Protein AF-A0A1F6BY95-F1 (afdb_monomer_lite)

Structure (mmCIF, N/CA/C/O backbone):
data_AF-A0A1F6BY95-F1
#
_entry.id   AF-A0A1F6BY95-F1
#
loop_
_atom_site.group_PDB
_atom_site.id
_atom_site.type_symbol
_atom_site.label_atom_id
_atom_site.label_alt_id
_atom_site.label_comp_id
_atom_site.label_asym_id
_atom_site.label_entity_id
_atom_site.label_seq_id
_atom_site.pdbx_PDB_ins_code
_atom_site.Cartn_x
_atom_site.Cartn_y
_atom_site.Cartn_z
_atom_site.occupancy
_atom_site.B_iso_or_equiv
_atom_site.auth_seq_id
_atom_site.auth_comp_id
_atom_site.auth_asym_id
_atom_site.auth_atom_id
_atom_site.pdbx_PDB_model_num
ATOM 1 N N . MET A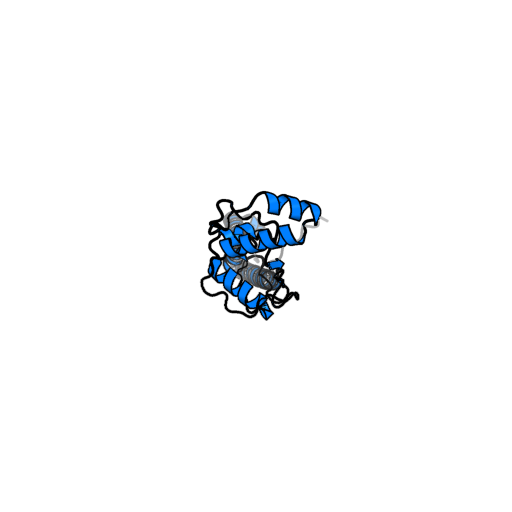 1 1 ? -36.489 -4.268 44.774 1.00 47.31 1 MET A N 1
ATOM 2 C CA . MET A 1 1 ? -36.266 -2.880 44.314 1.00 47.31 1 MET A CA 1
ATOM 3 C C . MET A 1 1 ? -35.332 -2.948 43.106 1.00 47.31 1 MET A C 1
ATOM 5 O O . MET A 1 1 ? -34.188 -3.352 43.275 1.00 47.31 1 MET A O 1
ATOM 9 N N . LYS A 1 2 ? -35.831 -2.740 41.876 1.00 54.91 2 LYS A N 1
ATOM 10 C CA . LYS A 1 2 ? -34.977 -2.764 40.672 1.00 54.91 2 LYS A CA 1
ATOM 11 C C . LYS A 1 2 ? -34.193 -1.454 40.646 1.00 54.91 2 LYS A C 1
ATOM 13 O O . LYS A 1 2 ? -34.820 -0.413 40.490 1.00 54.91 2 LYS A O 1
ATOM 18 N N . LYS A 1 3 ? -32.871 -1.517 40.828 1.00 61.50 3 LYS A N 1
ATOM 19 C CA . LYS A 1 3 ? -32.000 -0.342 40.696 1.00 61.50 3 LYS A CA 1
ATOM 20 C C . LYS A 1 3 ? -32.180 0.259 39.305 1.00 61.50 3 LYS A C 1
ATOM 22 O O . LYS A 1 3 ? -32.300 -0.481 38.325 1.00 61.50 3 LYS A O 1
ATOM 27 N N . THR A 1 4 ? -32.234 1.579 39.219 1.00 74.75 4 THR A N 1
ATOM 28 C CA . THR A 1 4 ? -32.361 2.295 37.943 1.00 74.75 4 THR A CA 1
ATOM 29 C C . THR A 1 4 ? -30.987 2.756 37.458 1.00 74.75 4 THR A C 1
ATOM 31 O O . THR A 1 4 ? -30.018 2.805 38.220 1.00 74.75 4 THR A O 1
ATOM 34 N N . LEU A 1 5 ? -30.871 3.069 36.162 1.00 72.75 5 LEU A N 1
ATOM 35 C CA . LEU A 1 5 ? -29.618 3.590 35.601 1.00 72.75 5 LEU A CA 1
ATOM 36 C C . LEU A 1 5 ? -29.228 4.936 36.248 1.00 72.75 5 LEU A C 1
ATOM 38 O O . LEU A 1 5 ? -28.041 5.240 36.379 1.00 72.75 5 LEU A O 1
ATOM 42 N N . ASP A 1 6 ? -30.232 5.707 36.665 1.00 74.75 6 ASP A N 1
ATOM 43 C CA . ASP A 1 6 ? -30.091 7.038 37.253 1.00 74.75 6 ASP A CA 1
ATOM 44 C C . ASP A 1 6 ? -29.497 6.954 38.669 1.00 74.75 6 ASP A C 1
ATOM 46 O O . ASP A 1 6 ? -28.482 7.594 38.943 1.00 74.75 6 ASP A O 1
ATOM 50 N N . GLU A 1 7 ? -29.993 6.032 39.506 1.00 76.88 7 GLU A N 1
ATOM 51 C CA . GLU A 1 7 ? -29.424 5.733 40.835 1.00 76.88 7 GLU A CA 1
ATOM 52 C C . GLU A 1 7 ? -27.957 5.279 40.771 1.00 76.88 7 GLU A C 1
ATOM 54 O O . GLU A 1 7 ? -27.163 5.517 41.685 1.00 76.88 7 GLU A O 1
ATOM 59 N N . MET A 1 8 ? -27.567 4.589 39.696 1.00 77.00 8 MET A N 1
ATOM 60 C CA . MET A 1 8 ? -26.167 4.219 39.498 1.00 77.00 8 MET A CA 1
ATOM 61 C C . MET A 1 8 ? -25.306 5.418 39.121 1.00 77.00 8 MET A C 1
ATOM 63 O O . MET A 1 8 ? -24.152 5.485 39.539 1.00 77.00 8 MET A O 1
ATOM 67 N N . ASN A 1 9 ? -25.841 6.351 38.332 1.00 81.62 9 ASN A N 1
ATOM 68 C CA . ASN A 1 9 ? -25.100 7.492 37.806 1.00 81.62 9 ASN A CA 1
ATOM 69 C C . ASN A 1 9 ? -24.637 8.467 38.896 1.00 81.62 9 ASN A C 1
ATOM 71 O O . ASN A 1 9 ? -23.595 9.110 38.756 1.00 81.62 9 ASN A O 1
ATOM 75 N N . GLU A 1 10 ? -25.348 8.509 40.017 1.00 84.19 10 GLU A N 1
ATOM 76 C CA . GLU A 1 10 ? -24.943 9.269 41.198 1.00 84.19 10 GLU A CA 1
ATOM 77 C C . GLU A 1 10 ? -23.703 8.668 41.877 1.00 84.19 10 GLU A C 1
ATOM 79 O O . GLU A 1 10 ? -22.881 9.387 42.457 1.00 84.19 10 GLU A O 1
ATOM 84 N N . ARG A 1 11 ? -23.477 7.355 41.738 1.00 87.00 11 ARG A N 1
ATOM 85 C CA . ARG A 1 11 ? -22.339 6.678 42.368 1.00 87.00 11 ARG A CA 1
ATOM 86 C C . ARG A 1 11 ? -21.032 6.974 41.633 1.00 87.00 11 ARG A C 1
ATOM 88 O O . ARG A 1 11 ? -20.891 6.742 40.433 1.00 87.00 11 ARG A O 1
ATOM 95 N N . MET A 1 12 ? -20.032 7.434 42.384 1.00 89.00 12 MET A N 1
ATOM 96 C CA . MET A 1 12 ? -18.714 7.806 41.853 1.00 89.00 12 MET A CA 1
ATOM 97 C C . MET A 1 12 ? -18.001 6.637 41.152 1.00 89.00 12 MET A C 1
ATOM 99 O O . MET A 1 12 ? -17.462 6.815 40.062 1.00 89.00 12 MET A O 1
ATOM 103 N N . TRP A 1 13 ? -18.061 5.427 41.721 1.00 89.56 13 TRP A N 1
ATOM 104 C CA . TRP A 1 13 ? -17.422 4.243 41.132 1.00 89.56 13 TRP A CA 1
ATOM 105 C C . TRP A 1 13 ? -17.995 3.893 39.750 1.00 89.56 13 TRP A C 1
ATOM 107 O O . TRP A 1 13 ? -17.247 3.510 38.858 1.00 89.56 13 TRP A O 1
ATOM 117 N N . TYR A 1 14 ? -19.303 4.072 39.532 1.00 89.44 14 TYR A N 1
ATOM 118 C CA . TYR A 1 14 ? -19.919 3.784 38.235 1.00 89.44 14 TYR A CA 1
ATOM 119 C C . TYR A 1 14 ? -19.539 4.834 37.191 1.00 89.44 14 TYR A C 1
ATOM 121 O O . TYR A 1 14 ? -19.293 4.499 36.032 1.00 89.44 14 TYR A O 1
ATOM 129 N N . ARG A 1 15 ? -19.432 6.106 37.597 1.00 89.69 15 ARG A N 1
ATOM 130 C CA . ARG A 1 15 ? -18.897 7.167 36.734 1.00 89.69 15 ARG A CA 1
ATOM 131 C C . ARG A 1 15 ? -17.469 6.848 36.289 1.00 89.69 15 ARG A C 1
ATOM 133 O O . ARG A 1 15 ? -17.203 6.913 35.093 1.00 89.69 15 ARG A O 1
ATOM 140 N N . LEU A 1 16 ? -16.605 6.414 37.208 1.00 93.50 16 LEU A N 1
ATOM 141 C CA . LEU A 1 16 ? -15.243 5.986 36.882 1.00 93.50 16 LEU A CA 1
ATOM 142 C C . LEU A 1 16 ? -15.230 4.794 35.913 1.00 93.50 16 LEU A C 1
ATOM 144 O O . LEU A 1 16 ? -14.549 4.849 34.894 1.00 93.50 16 LEU A O 1
ATOM 148 N N . VAL A 1 17 ? -16.025 3.750 36.178 1.00 92.06 17 VAL A N 1
ATOM 149 C CA . VAL A 1 17 ? -16.127 2.572 35.295 1.00 92.06 17 VAL A CA 1
ATOM 150 C C . VAL A 1 17 ? -16.555 2.967 33.882 1.00 92.06 17 VAL A C 1
ATOM 152 O O . VAL A 1 17 ? -15.965 2.487 32.921 1.00 92.06 17 VAL A O 1
ATOM 155 N N . LYS A 1 18 ? -17.527 3.874 33.727 1.00 90.25 18 LYS A N 1
ATOM 156 C CA . LYS A 1 18 ? -17.939 4.364 32.401 1.00 90.25 18 LYS A CA 1
ATOM 157 C C . LYS A 1 18 ? -16.818 5.089 31.665 1.00 90.25 18 LYS A C 1
ATOM 159 O O . LYS A 1 18 ? -16.671 4.896 30.462 1.00 90.25 18 LYS A O 1
ATOM 164 N N . VAL A 1 19 ? -16.051 5.919 32.371 1.00 94.81 19 VAL A N 1
ATOM 165 C CA . VAL A 1 19 ? -14.915 6.640 31.782 1.00 94.81 19 VAL A CA 1
ATOM 166 C C . VAL A 1 19 ? -13.842 5.650 31.334 1.00 94.81 19 VAL A C 1
ATOM 168 O O . VAL A 1 19 ? -13.419 5.702 30.185 1.00 94.81 19 VAL A O 1
ATOM 171 N N . LEU A 1 20 ? -13.464 4.695 32.187 1.00 95.75 20 LEU A N 1
ATOM 172 C CA . LEU A 1 20 ? -12.489 3.655 31.838 1.00 95.75 20 LEU A CA 1
ATOM 173 C C . LEU A 1 20 ? -12.972 2.780 30.673 1.00 95.75 20 LEU A C 1
ATOM 175 O O . LEU A 1 20 ? -12.200 2.456 29.773 1.00 95.75 20 LEU A O 1
ATOM 179 N N . PHE A 1 21 ? -14.261 2.446 30.647 1.00 94.94 21 PHE A N 1
ATOM 180 C CA . PHE A 1 21 ? -14.874 1.716 29.545 1.00 94.94 21 PHE A CA 1
ATOM 181 C C . PHE A 1 21 ? -14.792 2.503 28.227 1.00 94.94 21 PHE A C 1
ATOM 183 O O . PHE A 1 21 ? -14.376 1.953 27.213 1.00 94.94 21 PHE A O 1
ATOM 190 N N . ALA A 1 22 ? -15.104 3.802 28.239 1.00 95.69 22 ALA A N 1
ATOM 191 C CA . ALA A 1 22 ? -14.979 4.648 27.053 1.00 95.69 22 ALA A CA 1
ATOM 192 C C . ALA A 1 22 ? -13.519 4.791 26.587 1.00 95.69 22 ALA A C 1
ATOM 194 O O . ALA A 1 22 ? -13.244 4.682 25.395 1.00 95.69 22 ALA A O 1
ATOM 195 N N . ILE A 1 23 ? -12.577 4.978 27.517 1.00 97.88 23 ILE A N 1
ATOM 196 C CA . ILE A 1 23 ? -11.144 5.067 27.202 1.00 97.88 23 ILE A CA 1
ATOM 197 C C . ILE A 1 23 ? -10.648 3.759 26.582 1.00 97.88 23 ILE A C 1
ATOM 199 O O . ILE A 1 23 ? -9.985 3.795 25.552 1.00 97.88 23 ILE A O 1
ATOM 203 N N . SER A 1 24 ? -10.991 2.606 27.163 1.00 97.75 24 SER A N 1
ATOM 204 C CA . SER A 1 24 ? -10.586 1.308 26.608 1.00 97.75 24 SER A CA 1
ATOM 205 C C . SER A 1 24 ? -11.156 1.068 25.210 1.00 97.75 24 SER A C 1
ATOM 207 O O . SER A 1 24 ? -10.420 0.604 24.347 1.00 97.75 24 SER A O 1
ATOM 209 N N . PHE A 1 25 ? -12.405 1.467 24.944 1.00 97.38 25 PHE A N 1
ATOM 210 C CA . PHE A 1 25 ? -12.978 1.427 23.594 1.00 97.38 25 PHE A CA 1
ATOM 211 C C . PHE A 1 25 ? -12.167 2.267 22.603 1.00 97.38 25 PHE A C 1
ATOM 213 O O . PHE A 1 25 ? -11.794 1.775 21.539 1.00 97.38 25 PHE A O 1
ATOM 220 N N . ILE A 1 26 ? -11.850 3.512 22.968 1.00 97.88 26 ILE A N 1
ATOM 221 C CA . ILE A 1 26 ? -11.059 4.417 22.125 1.00 97.88 26 ILE A CA 1
ATOM 222 C C . ILE A 1 26 ? -9.665 3.834 21.872 1.00 97.88 26 ILE A C 1
ATOM 224 O O . ILE A 1 26 ? -9.208 3.817 20.734 1.00 97.88 26 ILE A O 1
ATOM 228 N N . LEU A 1 27 ? -9.004 3.314 22.908 1.00 98.06 27 LEU A N 1
ATOM 229 C CA . LEU A 1 27 ? -7.680 2.710 22.779 1.00 98.06 27 LEU A CA 1
ATOM 230 C C . LEU A 1 27 ? -7.701 1.463 21.894 1.00 98.06 27 LEU A C 1
ATOM 232 O O . LEU A 1 27 ? -6.811 1.323 21.064 1.00 98.06 27 LEU A O 1
ATOM 236 N N . SER A 1 28 ? -8.705 0.590 22.026 1.00 97.56 28 SER A N 1
ATOM 237 C CA . SER A 1 28 ? -8.876 -0.575 21.149 1.00 97.56 28 SER A CA 1
ATOM 238 C C . SER A 1 28 ? -9.124 -0.173 19.698 1.00 97.56 28 SER A C 1
ATOM 240 O O . SER A 1 28 ? -8.573 -0.790 18.792 1.00 97.56 28 SER A O 1
ATOM 242 N N . PHE A 1 29 ? -9.923 0.870 19.470 1.00 96.94 29 PHE A N 1
ATOM 243 C CA . PHE A 1 29 ? -10.170 1.397 18.132 1.00 96.94 29 PHE A CA 1
ATOM 244 C C . PHE A 1 29 ? -8.881 1.959 17.521 1.00 96.94 29 PHE A C 1
ATOM 246 O O . PHE A 1 29 ? -8.513 1.592 16.409 1.00 96.94 29 PHE A O 1
ATOM 253 N N . ILE A 1 30 ? -8.156 2.811 18.250 1.00 97.69 30 ILE A N 1
ATOM 254 C CA . ILE A 1 30 ? -6.902 3.403 17.766 1.00 97.69 30 ILE A CA 1
ATOM 255 C C . ILE A 1 30 ? -5.858 2.315 17.509 1.00 97.69 30 ILE A C 1
ATOM 257 O O . ILE A 1 30 ? -5.280 2.281 16.429 1.00 97.69 30 ILE A O 1
ATOM 261 N N . SER A 1 31 ? -5.629 1.412 18.464 1.00 97.31 31 SER A N 1
ATOM 262 C CA . SER A 1 31 ? -4.591 0.385 18.335 1.00 97.31 31 SER A CA 1
ATOM 263 C C . SER A 1 31 ? -4.856 -0.551 17.161 1.00 97.31 31 SER A C 1
ATOM 265 O O . SER A 1 31 ? -3.944 -0.803 16.377 1.00 97.31 31 SER A O 1
ATOM 267 N N . TYR A 1 32 ? -6.101 -0.998 16.986 1.00 97.31 32 TYR A N 1
ATOM 268 C CA . TYR A 1 32 ? -6.486 -1.833 15.855 1.00 97.31 32 TYR A CA 1
ATOM 269 C C . TYR A 1 32 ? -6.235 -1.132 14.518 1.00 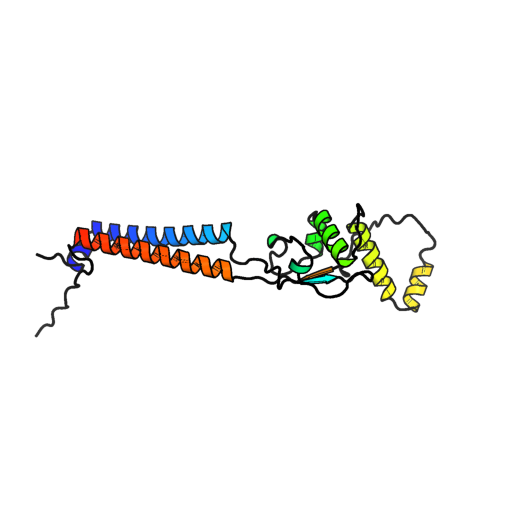97.31 32 TYR A C 1
ATOM 271 O O . TYR A 1 32 ? -5.586 -1.699 13.643 1.00 97.31 32 TYR A O 1
ATOM 279 N N . ASN A 1 33 ? -6.700 0.111 14.366 1.00 96.44 33 ASN A N 1
ATOM 280 C CA . ASN A 1 33 ? -6.555 0.837 13.105 1.00 96.44 33 ASN A CA 1
ATOM 281 C C . ASN A 1 33 ? -5.089 1.196 12.808 1.00 96.44 33 ASN A C 1
ATOM 283 O O . ASN A 1 33 ? -4.669 1.115 11.656 1.00 96.44 33 ASN A O 1
ATOM 287 N N . THR A 1 34 ? -4.284 1.514 13.826 1.00 95.69 34 THR A N 1
ATOM 288 C CA . THR A 1 34 ? -2.837 1.724 13.660 1.00 95.69 34 THR A CA 1
ATOM 289 C C . THR A 1 34 ? -2.136 0.449 13.192 1.00 95.69 34 THR A C 1
ATOM 291 O O . THR A 1 34 ? -1.343 0.505 12.256 1.00 95.69 34 THR A O 1
ATOM 294 N N . LEU A 1 35 ? -2.446 -0.705 13.794 1.00 95.56 35 LEU A N 1
ATOM 295 C CA . LEU A 1 35 ? -1.880 -1.992 13.377 1.00 95.56 35 LEU A CA 1
ATOM 296 C C . LEU A 1 35 ? -2.328 -2.380 11.963 1.00 95.56 35 LEU A C 1
ATOM 298 O O . LEU A 1 35 ? -1.512 -2.836 11.170 1.00 95.56 35 LEU A O 1
ATOM 302 N N . LEU A 1 36 ? -3.596 -2.136 11.622 1.00 94.19 36 LEU A N 1
ATOM 303 C CA . LEU A 1 36 ? -4.138 -2.388 10.289 1.00 94.19 36 LEU A CA 1
ATOM 304 C C . LEU A 1 36 ? -3.393 -1.587 9.211 1.00 94.19 36 LEU A C 1
ATOM 306 O O . LEU A 1 36 ? -3.027 -2.134 8.172 1.00 94.19 36 LEU A O 1
ATOM 310 N N . ILE A 1 37 ? -3.156 -0.296 9.459 1.00 92.06 37 ILE A N 1
ATOM 311 C CA . ILE A 1 37 ? -2.404 0.568 8.541 1.00 92.06 37 ILE A CA 1
ATOM 312 C C . ILE A 1 37 ? -0.936 0.134 8.464 1.00 92.06 37 ILE A C 1
ATOM 314 O O . ILE A 1 37 ? -0.362 0.177 7.381 1.00 92.06 37 ILE A O 1
ATOM 318 N N . ALA A 1 38 ? -0.329 -0.285 9.575 1.00 89.81 38 ALA A N 1
ATOM 319 C CA . ALA A 1 38 ? 1.065 -0.721 9.590 1.00 89.81 38 ALA A CA 1
ATOM 320 C C . ALA A 1 38 ? 1.294 -2.022 8.800 1.00 89.81 38 ALA A C 1
ATOM 322 O O . ALA A 1 38 ? 2.298 -2.131 8.103 1.00 89.81 38 ALA A O 1
ATOM 323 N N . ASP A 1 39 ? 0.369 -2.979 8.893 1.00 87.44 39 ASP A N 1
ATOM 324 C CA . ASP A 1 39 ? 0.504 -4.302 8.273 1.00 87.44 39 ASP A CA 1
ATOM 325 C C . ASP A 1 39 ? 0.029 -4.306 6.810 1.00 87.44 39 ASP A C 1
ATOM 327 O O . ASP A 1 39 ? 0.774 -4.617 5.882 1.00 87.44 39 ASP A O 1
ATOM 331 N N . ILE A 1 40 ? -1.213 -3.875 6.571 1.00 85.00 40 ILE A N 1
ATOM 332 C CA . ILE A 1 40 ? -1.827 -3.928 5.236 1.00 85.00 40 ILE A CA 1
ATOM 333 C C . ILE A 1 40 ? -1.516 -2.656 4.438 1.00 85.00 40 ILE A C 1
ATOM 335 O O . ILE A 1 40 ? -1.406 -2.688 3.211 1.00 85.00 40 ILE A O 1
ATOM 339 N N . GLY A 1 41 ? -1.331 -1.518 5.107 1.00 85.69 41 GLY A N 1
ATOM 340 C CA . GLY A 1 41 ? -1.359 -0.203 4.469 1.00 85.69 41 GLY A CA 1
ATOM 341 C C . GLY A 1 41 ? -2.781 0.243 4.125 1.00 85.69 41 GLY A C 1
ATOM 342 O O . GLY A 1 41 ? -3.707 -0.556 4.008 1.00 85.69 41 GLY A O 1
ATOM 343 N N . TYR A 1 42 ? -2.961 1.549 3.928 1.00 84.88 42 TYR A N 1
ATOM 344 C CA . TYR A 1 42 ? -4.257 2.114 3.531 1.00 84.88 42 TYR A CA 1
ATOM 345 C C . TYR A 1 42 ? -4.539 1.984 2.024 1.00 84.88 42 TYR A C 1
ATOM 347 O O . TYR A 1 42 ? -5.678 2.144 1.599 1.00 84.88 42 TYR A O 1
ATOM 355 N N . LYS A 1 43 ? -3.508 1.695 1.219 1.00 88.06 43 LYS A N 1
ATOM 356 C CA . LYS A 1 43 ? -3.582 1.465 -0.228 1.00 88.06 43 LYS A CA 1
ATOM 357 C C . LYS A 1 43 ? -2.662 0.309 -0.628 1.00 88.06 43 LYS A C 1
ATOM 359 O O . LYS A 1 43 ? -1.560 0.178 -0.081 1.00 88.06 43 LYS A O 1
ATOM 364 N N . ASN A 1 44 ? -3.099 -0.500 -1.588 1.00 88.12 44 ASN A N 1
ATOM 365 C CA . ASN A 1 44 ? -2.311 -1.570 -2.199 1.00 88.12 44 ASN A CA 1
ATOM 366 C C . ASN A 1 44 ? -2.170 -1.324 -3.699 1.00 88.12 44 ASN A C 1
ATOM 368 O O . ASN A 1 44 ? -3.105 -0.837 -4.326 1.00 88.12 44 ASN A O 1
ATOM 372 N N . LEU A 1 45 ? -0.998 -1.634 -4.258 1.00 89.44 45 LEU A N 1
ATOM 373 C CA . LEU A 1 45 ? -0.766 -1.527 -5.697 1.00 89.44 45 LEU A CA 1
ATOM 374 C C . LEU A 1 45 ? -1.617 -2.580 -6.412 1.00 89.44 45 LEU A C 1
ATOM 376 O O . LEU A 1 45 ? -1.480 -3.776 -6.145 1.00 89.44 45 LEU A O 1
ATOM 380 N N . ASP A 1 46 ? -2.494 -2.137 -7.303 1.00 91.62 46 ASP A N 1
ATOM 381 C CA . ASP A 1 46 ? -3.282 -3.017 -8.148 1.00 91.62 46 ASP A CA 1
ATOM 382 C C . ASP A 1 46 ? -2.473 -3.361 -9.397 1.00 91.62 46 ASP A C 1
ATOM 384 O O . ASP A 1 46 ? -2.419 -2.592 -10.353 1.00 91.62 46 ASP A O 1
ATOM 388 N N . LYS A 1 47 ? -1.808 -4.517 -9.384 1.00 90.88 47 LYS A N 1
ATOM 389 C CA . LYS A 1 47 ? -0.924 -4.937 -10.479 1.00 90.88 47 LYS A CA 1
ATOM 390 C C . LYS A 1 47 ? -1.661 -5.190 -11.798 1.00 90.88 47 LYS A C 1
ATOM 392 O O . LYS A 1 47 ? -1.028 -5.124 -12.846 1.00 90.88 47 LYS A O 1
ATOM 397 N N . ASN A 1 48 ? -2.960 -5.485 -11.755 1.00 92.75 48 ASN A N 1
ATOM 398 C CA . ASN A 1 48 ? -3.744 -5.760 -12.960 1.00 92.75 48 ASN A CA 1
ATOM 399 C C . ASN A 1 48 ? -4.112 -4.475 -13.706 1.00 92.75 48 ASN A C 1
ATOM 401 O O . ASN A 1 48 ? -4.277 -4.504 -14.921 1.00 92.75 48 ASN A O 1
ATOM 405 N N . HIS A 1 49 ? -4.230 -3.359 -12.984 1.00 92.75 49 HIS A N 1
ATOM 406 C CA . HIS A 1 49 ? -4.598 -2.065 -13.560 1.00 92.75 49 HIS A CA 1
ATOM 407 C C . HIS A 1 49 ? -3.423 -1.080 -13.631 1.00 92.75 49 HIS A C 1
ATOM 409 O O . HIS A 1 49 ? -3.409 -0.185 -14.469 1.00 92.75 49 HIS A O 1
ATOM 415 N N . SER A 1 50 ? -2.385 -1.282 -12.814 1.00 92.75 50 SER A N 1
ATOM 416 C CA . SER A 1 50 ? -1.112 -0.574 -12.959 1.00 92.75 50 SER A CA 1
ATOM 417 C C . SER A 1 50 ? -0.439 -0.992 -14.255 1.00 92.75 50 SER A C 1
ATOM 419 O O . SER A 1 50 ? -0.371 -2.183 -14.561 1.00 92.75 50 SER A O 1
ATOM 421 N N . THR A 1 51 ? 0.113 -0.032 -14.988 1.00 93.75 51 THR A N 1
ATOM 422 C CA . THR A 1 51 ? 0.617 -0.286 -16.339 1.00 93.75 51 THR A CA 1
ATOM 423 C C . THR A 1 51 ? 2.082 0.067 -16.507 1.00 93.75 51 THR A C 1
ATOM 425 O O . THR A 1 51 ? 2.540 1.071 -15.963 1.00 93.75 51 THR A O 1
ATOM 428 N N . LEU A 1 52 ? 2.764 -0.721 -17.329 1.00 94.12 52 LEU A N 1
ATOM 429 C CA . LEU A 1 52 ? 4.085 -0.468 -17.879 1.00 94.12 52 LEU A CA 1
ATOM 430 C C . LEU A 1 52 ? 3.941 -0.005 -19.333 1.00 94.12 52 LEU A C 1
ATOM 432 O O . LEU A 1 52 ? 3.245 -0.643 -20.125 1.00 94.12 52 LEU A O 1
ATOM 436 N N . THR A 1 53 ? 4.635 1.073 -19.677 1.00 92.88 53 THR A N 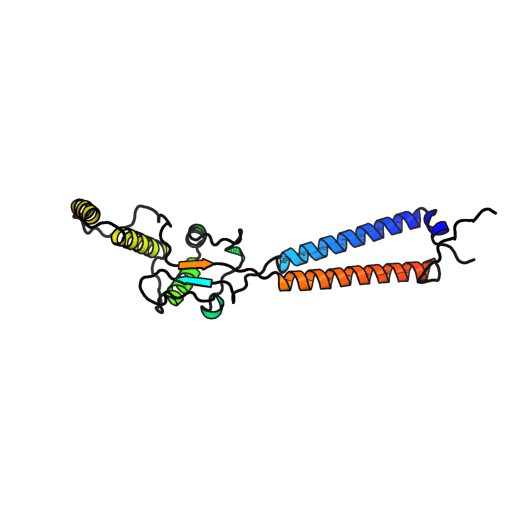1
ATOM 437 C CA . THR A 1 53 ? 4.836 1.519 -21.058 1.00 92.88 53 THR A CA 1
ATOM 438 C C . THR A 1 53 ? 6.327 1.486 -21.357 1.00 92.88 53 THR A C 1
ATOM 440 O O . THR A 1 53 ? 7.115 2.034 -20.591 1.00 92.88 53 THR A O 1
ATOM 443 N N . CYS A 1 54 ? 6.716 0.864 -22.463 1.00 91.75 54 CYS A N 1
ATOM 444 C CA . CYS A 1 54 ? 8.104 0.782 -22.901 1.00 91.75 54 CYS A CA 1
ATOM 445 C C . CYS A 1 54 ? 8.340 1.760 -24.056 1.00 91.75 54 CYS A C 1
ATOM 447 O O . CYS A 1 54 ? 7.594 1.756 -25.032 1.00 91.75 54 CYS A O 1
ATOM 449 N N . HIS A 1 55 ? 9.396 2.565 -23.963 1.00 89.12 55 HIS A N 1
ATOM 450 C CA . HIS A 1 55 ? 9.729 3.601 -24.956 1.00 89.12 55 HIS A CA 1
ATOM 451 C C . HIS A 1 55 ? 10.987 3.268 -25.761 1.00 89.12 55 HIS A C 1
ATOM 453 O O . HIS A 1 55 ? 11.521 4.095 -26.501 1.00 89.12 55 HIS A O 1
ATOM 459 N N . LEU A 1 56 ? 11.499 2.049 -25.606 1.00 81.62 56 LEU A N 1
ATOM 460 C CA . LEU A 1 56 ? 12.644 1.579 -26.367 1.00 81.62 56 LEU A CA 1
ATOM 461 C C . LEU A 1 56 ? 12.241 1.370 -27.834 1.00 81.62 56 LEU A C 1
ATOM 463 O O . LEU A 1 56 ? 11.185 0.803 -28.105 1.00 81.62 56 LEU A O 1
ATOM 467 N N . PRO A 1 57 ? 13.102 1.735 -28.800 1.00 71.44 57 PRO A N 1
ATOM 468 C CA . PRO A 1 57 ? 12.825 1.559 -30.229 1.00 71.44 57 PRO A CA 1
ATOM 469 C C . PRO A 1 57 ? 12.835 0.086 -30.675 1.00 71.44 57 PRO A C 1
ATOM 471 O O . PRO A 1 57 ? 12.722 -0.211 -31.862 1.00 71.44 57 PRO A O 1
ATOM 474 N N . ILE A 1 58 ? 13.042 -0.843 -29.741 1.00 69.88 58 ILE A N 1
ATOM 475 C CA . ILE A 1 58 ? 13.198 -2.273 -29.974 1.00 69.88 58 ILE A CA 1
ATOM 476 C C . ILE A 1 58 ? 12.353 -3.003 -28.933 1.00 69.88 58 ILE A C 1
ATOM 478 O O . ILE A 1 58 ? 12.469 -2.716 -27.743 1.00 69.88 58 ILE A O 1
ATOM 482 N N . GLY A 1 59 ? 11.582 -3.992 -29.379 1.00 73.12 59 GLY A N 1
ATOM 483 C CA . GLY A 1 59 ? 10.761 -4.828 -28.509 1.00 73.12 59 GLY A CA 1
ATOM 484 C C . GLY A 1 59 ? 9.296 -4.409 -28.497 1.00 73.12 59 GLY A C 1
ATOM 485 O O . GLY A 1 59 ? 8.778 -3.927 -29.504 1.00 73.12 59 GLY A O 1
ATOM 486 N N . ASN A 1 60 ? 8.622 -4.660 -27.379 1.00 75.50 60 ASN A N 1
ATOM 487 C CA . ASN A 1 60 ? 7.216 -4.344 -27.202 1.00 75.50 60 ASN A CA 1
ATOM 488 C C . ASN A 1 60 ? 7.062 -2.903 -26.707 1.00 75.50 60 ASN A C 1
ATOM 490 O O . ASN A 1 60 ? 7.530 -2.577 -25.623 1.00 75.50 60 ASN A O 1
ATOM 494 N N . THR A 1 61 ? 6.392 -2.061 -27.490 1.00 76.06 61 THR A N 1
ATOM 495 C CA . THR A 1 61 ? 6.060 -0.671 -27.134 1.00 76.06 61 THR A CA 1
ATOM 496 C C . THR A 1 61 ? 4.619 -0.517 -26.648 1.00 76.06 61 THR A C 1
ATOM 498 O O . THR A 1 61 ? 4.193 0.583 -26.298 1.00 76.06 61 THR A O 1
ATOM 501 N N . GLU A 1 62 ? 3.828 -1.591 -26.676 1.00 81.81 62 GLU A N 1
ATOM 502 C CA . GLU A 1 62 ? 2.446 -1.553 -26.219 1.00 81.81 62 GLU A CA 1
ATOM 503 C C . GLU A 1 62 ? 2.370 -1.461 -24.695 1.00 81.81 62 GLU A C 1
ATOM 505 O O . GLU A 1 62 ? 3.199 -1.989 -23.949 1.00 81.81 62 GLU A O 1
ATOM 510 N N . LYS A 1 63 ? 1.333 -0.765 -24.233 1.00 88.56 63 LYS A N 1
ATOM 511 C CA . LYS A 1 63 ? 1.027 -0.615 -22.816 1.00 88.56 63 LYS A CA 1
ATOM 512 C C . LYS A 1 63 ? 0.518 -1.951 -22.275 1.00 88.56 63 LYS A C 1
ATOM 514 O O . LYS A 1 63 ? -0.496 -2.448 -22.755 1.00 88.56 63 LYS A O 1
ATOM 519 N N . MET A 1 64 ? 1.175 -2.486 -21.252 1.00 93.56 64 MET A N 1
ATOM 520 C CA . MET A 1 64 ? 0.798 -3.751 -20.606 1.00 93.56 64 MET A CA 1
ATOM 521 C C . MET A 1 64 ? 0.570 -3.562 -19.110 1.00 93.56 64 MET A C 1
ATOM 523 O O . MET A 1 64 ? 1.077 -2.610 -18.512 1.00 93.56 64 MET A O 1
ATOM 527 N N . SER A 1 65 ? -0.188 -4.459 -18.480 1.00 94.00 65 SER A N 1
ATOM 528 C CA . SER A 1 65 ? -0.328 -4.429 -17.017 1.00 94.00 65 SER A CA 1
ATOM 529 C C . SER A 1 65 ? 0.940 -4.947 -16.328 1.00 94.00 65 SER A C 1
ATOM 531 O O . SER A 1 65 ? 1.664 -5.776 -16.879 1.00 94.00 65 SER A O 1
ATOM 533 N N . LEU A 1 66 ? 1.208 -4.511 -15.094 1.00 92.69 66 LEU A N 1
ATOM 534 C CA . LEU A 1 66 ? 2.335 -5.043 -14.313 1.00 92.69 66 LEU A CA 1
ATOM 535 C C . LEU A 1 66 ? 2.184 -6.545 -14.032 1.00 92.69 66 LEU A C 1
ATOM 537 O O . LEU A 1 66 ? 3.182 -7.259 -13.944 1.00 92.69 66 LEU A O 1
ATOM 541 N N . ALA A 1 67 ? 0.946 -7.025 -13.893 1.00 92.69 67 ALA A N 1
ATOM 542 C CA . ALA A 1 67 ? 0.645 -8.441 -13.717 1.00 92.69 67 ALA A CA 1
ATOM 543 C C . ALA A 1 67 ? 0.970 -9.262 -14.974 1.00 92.69 67 ALA A C 1
ATOM 545 O O . ALA A 1 67 ? 1.591 -10.316 -14.864 1.00 92.69 67 ALA A O 1
ATOM 546 N N . GLU A 1 68 ? 0.591 -8.768 -16.154 1.00 92.38 68 GLU A N 1
ATOM 547 C CA . GLU A 1 68 ? 0.905 -9.392 -17.446 1.00 92.38 68 GLU A CA 1
ATOM 548 C C . GLU A 1 68 ? 2.410 -9.405 -17.721 1.00 92.38 68 GLU A C 1
ATOM 550 O O . GLU A 1 68 ? 2.952 -10.421 -18.148 1.00 92.38 68 GLU A O 1
ATOM 555 N N . ALA A 1 69 ? 3.094 -8.313 -17.379 1.00 90.25 69 ALA A N 1
ATOM 556 C CA . ALA A 1 69 ? 4.546 -8.205 -17.436 1.00 90.25 69 ALA A CA 1
ATOM 557 C C . ALA A 1 69 ? 5.274 -9.153 -16.459 1.00 90.25 69 ALA A C 1
ATOM 559 O O . ALA A 1 69 ? 6.491 -9.295 -16.532 1.00 90.25 69 ALA A O 1
ATOM 560 N N . GLY A 1 70 ? 4.565 -9.770 -15.504 1.00 90.00 70 GLY A N 1
ATOM 561 C CA . GLY A 1 70 ? 5.169 -10.623 -14.477 1.00 90.00 70 GLY A CA 1
ATOM 562 C C . GLY A 1 70 ? 6.082 -9.869 -13.502 1.00 90.00 70 GLY A C 1
ATOM 563 O O . GLY A 1 70 ? 6.933 -10.481 -12.857 1.00 90.00 70 GLY A O 1
ATOM 564 N N . LEU A 1 71 ? 5.926 -8.547 -13.381 1.00 89.00 71 LEU A N 1
ATOM 565 C CA . LEU A 1 71 ? 6.823 -7.700 -12.598 1.00 89.00 71 LEU A CA 1
ATOM 566 C C . LEU A 1 71 ? 6.367 -7.578 -11.139 1.00 89.00 71 LEU A C 1
ATOM 568 O O . LEU A 1 71 ? 5.245 -7.161 -10.834 1.00 89.00 71 LEU A O 1
ATOM 572 N N . ASP A 1 72 ? 7.275 -7.879 -10.206 1.00 84.31 72 ASP A N 1
ATOM 573 C CA . ASP A 1 72 ? 7.041 -7.687 -8.773 1.00 84.31 72 ASP A CA 1
ATOM 574 C C . ASP A 1 72 ? 7.589 -6.343 -8.273 1.00 84.31 72 ASP A C 1
ATOM 576 O O . ASP A 1 72 ? 8.683 -6.229 -7.708 1.00 84.31 72 ASP A O 1
ATOM 580 N N . ILE A 1 73 ? 6.807 -5.289 -8.514 1.00 86.31 73 ILE A N 1
ATOM 581 C CA . ILE A 1 73 ? 7.123 -3.931 -8.069 1.00 86.31 73 ILE A CA 1
ATOM 582 C C . ILE A 1 73 ? 6.358 -3.629 -6.784 1.00 86.31 73 ILE A C 1
ATOM 584 O O . ILE A 1 73 ? 5.140 -3.788 -6.699 1.00 86.31 73 ILE A O 1
ATOM 588 N N . SER A 1 74 ? 7.093 -3.194 -5.762 1.00 83.81 74 SER A N 1
ATOM 589 C CA . SER A 1 74 ? 6.515 -2.873 -4.461 1.00 83.81 74 SER A CA 1
ATOM 590 C C . SER A 1 74 ? 5.813 -1.518 -4.478 1.00 83.81 74 SER A C 1
ATOM 592 O O . SER A 1 74 ? 6.264 -0.577 -5.125 1.00 83.81 74 SER A O 1
ATOM 594 N N . LYS A 1 75 ? 4.747 -1.378 -3.685 1.00 83.12 75 LYS A N 1
ATOM 595 C CA . LYS A 1 75 ? 4.035 -0.103 -3.520 1.00 83.12 75 LYS A CA 1
ATOM 596 C C . LYS A 1 75 ? 4.905 1.023 -2.940 1.00 83.12 75 LYS A C 1
ATOM 598 O O . LYS A 1 75 ? 4.568 2.189 -3.114 1.00 83.12 75 LYS A O 1
ATOM 603 N N . TYR A 1 76 ? 5.999 0.679 -2.255 1.00 80.81 76 TYR A N 1
ATOM 604 C CA . TYR A 1 76 ? 6.907 1.646 -1.628 1.00 80.81 76 TYR A CA 1
ATOM 605 C C . TYR A 1 76 ? 7.688 2.494 -2.639 1.00 80.81 76 TYR A C 1
ATOM 607 O O . TYR A 1 76 ? 8.131 3.573 -2.284 1.00 80.81 76 TYR A O 1
ATOM 615 N N . TYR A 1 77 ? 7.778 2.076 -3.907 1.00 80.50 77 TYR A N 1
ATOM 616 C CA . TYR A 1 77 ? 8.391 2.889 -4.969 1.00 80.50 77 TYR A CA 1
ATOM 617 C C . TYR A 1 77 ? 7.493 4.029 -5.475 1.00 80.50 77 TYR A C 1
ATOM 619 O O . TYR A 1 77 ? 7.856 4.742 -6.404 1.00 80.50 77 TYR A O 1
ATOM 627 N N . PHE A 1 78 ? 6.302 4.187 -4.891 1.00 81.94 78 PHE A N 1
ATOM 628 C CA . PHE A 1 78 ? 5.289 5.145 -5.326 1.00 81.94 78 PHE A CA 1
ATOM 629 C C . PHE A 1 78 ? 4.789 5.993 -4.144 1.00 81.94 78 PHE A C 1
ATOM 631 O O . PHE A 1 78 ? 3.574 6.157 -3.966 1.00 81.94 78 PHE A O 1
ATOM 638 N N . GLU A 1 79 ? 5.706 6.501 -3.305 1.00 65.94 79 GLU A N 1
ATOM 639 C CA . GLU A 1 79 ? 5.389 7.225 -2.057 1.00 65.94 79 GLU A CA 1
ATOM 640 C C . GLU A 1 79 ? 4.302 8.304 -2.251 1.00 65.94 79 GLU A C 1
ATOM 642 O O . GLU A 1 79 ? 3.362 8.382 -1.456 1.00 65.94 79 GLU A O 1
ATOM 647 N N . GLY A 1 80 ? 4.323 9.031 -3.375 1.00 65.12 80 GLY A N 1
ATOM 648 C CA . GLY A 1 80 ? 3.346 10.071 -3.729 1.00 65.12 80 GLY A CA 1
ATOM 649 C C . GLY A 1 80 ? 2.227 9.665 -4.698 1.00 65.12 80 GLY A C 1
ATOM 650 O O . GLY A 1 80 ? 1.574 10.544 -5.247 1.00 65.12 80 GLY A O 1
ATOM 651 N N . ALA A 1 81 ? 2.015 8.368 -4.953 1.00 64.69 81 ALA A N 1
ATOM 652 C CA . ALA A 1 81 ? 1.192 7.853 -6.065 1.00 64.69 81 ALA A CA 1
ATOM 653 C C . ALA A 1 81 ? 1.718 8.193 -7.475 1.00 64.69 81 ALA A C 1
ATOM 655 O O . ALA A 1 81 ? 1.047 7.925 -8.468 1.00 64.69 81 ALA A O 1
ATOM 656 N N . VAL A 1 82 ? 2.935 8.727 -7.557 1.00 74.00 82 VAL A N 1
ATOM 657 C CA . VAL A 1 82 ? 3.655 8.989 -8.802 1.00 74.00 82 VAL A CA 1
ATOM 658 C C . VAL A 1 82 ? 4.920 8.146 -8.789 1.00 74.00 82 VAL A C 1
ATOM 660 O O . VAL A 1 82 ? 5.557 7.989 -7.748 1.00 74.00 82 VAL A O 1
ATOM 663 N N . PHE A 1 83 ? 5.253 7.574 -9.940 1.00 83.38 83 PHE A N 1
ATOM 664 C CA . PHE A 1 83 ? 6.522 6.898 -10.145 1.00 83.38 83 PHE A CA 1
ATOM 665 C C . PHE A 1 83 ? 7.620 7.933 -10.399 1.00 83.38 83 PHE A C 1
ATOM 667 O O . PHE A 1 83 ? 7.544 8.695 -11.366 1.00 83.38 83 PHE A O 1
ATOM 674 N N . SER A 1 84 ? 8.628 7.968 -9.529 1.00 86.69 84 SER A N 1
ATOM 675 C CA . SER A 1 84 ? 9.811 8.806 -9.717 1.00 86.69 84 SER A CA 1
ATOM 676 C C . SER A 1 84 ? 10.878 8.011 -10.464 1.00 86.69 84 SER A C 1
ATOM 678 O O . SER A 1 84 ? 11.529 7.144 -9.888 1.00 86.69 84 SER A O 1
ATOM 680 N N . TYR A 1 85 ? 11.027 8.279 -11.765 1.00 87.12 85 TYR A N 1
ATOM 681 C CA . TYR A 1 85 ? 11.975 7.560 -12.624 1.00 87.12 85 TYR A CA 1
ATOM 682 C C . TYR A 1 85 ? 13.417 7.705 -12.114 1.00 87.12 85 TYR A C 1
ATOM 684 O O . TYR A 1 85 ? 14.108 6.707 -11.932 1.00 87.12 85 TYR A O 1
ATOM 692 N N . GLN A 1 86 ? 13.833 8.939 -11.810 1.00 87.06 86 GLN A N 1
ATOM 693 C CA . GLN A 1 86 ? 15.170 9.239 -11.300 1.00 87.06 86 GLN A CA 1
ATOM 694 C C . GLN A 1 86 ? 15.443 8.530 -9.967 1.00 87.06 86 GLN A C 1
ATOM 696 O O . GLN A 1 86 ? 16.412 7.785 -9.864 1.00 87.06 86 GLN A O 1
ATOM 701 N N . GLU A 1 87 ? 14.569 8.689 -8.966 1.00 86.25 87 GLU A N 1
ATOM 702 C CA . GLU A 1 87 ? 14.768 8.045 -7.656 1.00 86.25 87 GLU A CA 1
ATOM 703 C C . GLU A 1 87 ? 14.759 6.516 -7.766 1.00 86.25 87 GLU A C 1
ATOM 705 O O . GLU A 1 87 ? 15.464 5.828 -7.028 1.00 86.25 87 GLU A O 1
ATOM 710 N N . PHE A 1 88 ? 13.983 5.962 -8.703 1.00 87.69 88 PHE A N 1
ATOM 711 C CA . PHE A 1 88 ? 13.975 4.526 -8.946 1.00 87.69 88 PHE A CA 1
ATOM 712 C C . PHE A 1 88 ? 15.325 4.030 -9.479 1.00 87.69 88 PHE A C 1
ATOM 714 O O . PHE A 1 88 ? 15.804 2.997 -9.007 1.00 87.69 88 PHE A O 1
ATOM 721 N N . PHE A 1 89 ? 15.955 4.769 -10.398 1.00 87.06 89 PHE A N 1
ATOM 722 C CA . PHE A 1 89 ? 17.299 4.468 -10.903 1.00 87.06 89 PHE A CA 1
ATOM 723 C C . PHE A 1 89 ? 18.391 4.693 -9.852 1.00 87.06 89 PHE A C 1
ATOM 725 O O . PHE A 1 89 ? 19.234 3.823 -9.656 1.00 87.06 89 PHE A O 1
ATOM 732 N N . GLU A 1 90 ? 18.356 5.810 -9.128 1.00 84.06 90 GLU A N 1
ATOM 733 C CA . GLU A 1 90 ? 19.364 6.149 -8.112 1.00 84.06 90 GLU A CA 1
ATOM 734 C C . GLU A 1 90 ? 19.252 5.283 -6.841 1.00 84.06 90 GLU A C 1
ATOM 736 O O . GLU A 1 90 ? 20.218 5.121 -6.096 1.00 84.06 90 GLU A O 1
ATOM 741 N N . GLY A 1 91 ? 18.089 4.673 -6.596 1.00 83.06 91 GLY A N 1
ATOM 742 C CA . GLY A 1 91 ? 17.801 3.836 -5.430 1.00 83.06 91 GLY A CA 1
ATOM 743 C C . GLY A 1 91 ? 18.364 2.408 -5.467 1.00 83.06 91 GLY A C 1
ATOM 744 O O . GLY A 1 91 ? 17.837 1.555 -4.753 1.00 83.06 91 GLY A O 1
ATOM 745 N N . TYR A 1 92 ? 19.385 2.122 -6.286 1.00 78.38 92 TYR A N 1
ATOM 746 C CA . TYR A 1 92 ? 20.007 0.793 -6.446 1.00 78.38 92 TYR A CA 1
ATOM 747 C C . TYR A 1 92 ? 19.020 -0.318 -6.856 1.00 78.38 92 TYR A C 1
ATOM 749 O O . TYR A 1 92 ? 19.110 -1.463 -6.402 1.00 78.38 92 TYR A O 1
ATOM 757 N N . ASN A 1 93 ? 18.044 0.001 -7.712 1.00 87.69 93 ASN A N 1
ATOM 758 C CA . ASN A 1 93 ? 17.049 -0.965 -8.189 1.00 87.69 93 ASN A CA 1
ATOM 759 C C . ASN A 1 93 ? 17.478 -1.685 -9.476 1.00 87.69 93 ASN A C 1
ATOM 761 O O . ASN A 1 93 ? 16.623 -2.146 -10.233 1.00 87.69 93 ASN A O 1
ATOM 765 N N . ASP A 1 94 ? 18.781 -1.824 -9.718 1.00 87.56 94 ASP A N 1
ATOM 766 C CA . ASP A 1 94 ? 19.338 -2.281 -10.991 1.00 87.56 94 ASP A CA 1
ATOM 767 C C . ASP A 1 94 ? 18.754 -3.593 -11.481 1.00 87.56 94 ASP A C 1
ATOM 769 O O . ASP A 1 94 ? 18.369 -3.725 -12.639 1.00 87.56 94 ASP A O 1
ATOM 773 N N . TYR A 1 95 ? 18.630 -4.558 -10.574 1.00 88.81 95 TYR A N 1
ATOM 774 C CA . TYR A 1 95 ? 18.029 -5.848 -10.878 1.00 88.81 95 TYR A CA 1
ATOM 775 C C . TYR A 1 95 ? 16.573 -5.714 -11.358 1.00 88.81 95 TYR A C 1
ATOM 777 O O . TYR A 1 95 ? 16.154 -6.387 -12.294 1.00 88.81 95 TYR A O 1
ATOM 785 N N . LYS A 1 96 ? 15.792 -4.810 -10.756 1.00 90.56 96 LYS A N 1
ATOM 786 C CA . LYS A 1 96 ? 14.397 -4.578 -11.158 1.00 90.56 96 LYS A CA 1
ATOM 787 C C . LYS A 1 96 ? 14.315 -3.859 -12.493 1.00 90.56 96 LYS A C 1
ATOM 789 O O . LYS A 1 96 ? 13.457 -4.194 -13.300 1.00 90.56 96 LYS A O 1
ATOM 794 N N . ILE A 1 97 ? 15.207 -2.898 -12.717 1.00 90.56 97 ILE A N 1
ATOM 795 C CA . ILE A 1 97 ? 15.310 -2.171 -13.982 1.00 90.56 97 ILE A CA 1
ATOM 796 C C . ILE A 1 97 ? 15.646 -3.146 -15.110 1.00 90.56 97 ILE A C 1
ATOM 798 O O . ILE A 1 97 ? 14.946 -3.148 -16.115 1.00 90.56 97 ILE A O 1
ATOM 802 N N . ARG A 1 98 ? 16.615 -4.049 -14.917 1.00 89.81 98 ARG A N 1
ATOM 803 C CA . ARG A 1 98 ? 16.921 -5.124 -15.876 1.00 89.81 98 ARG A CA 1
ATOM 804 C C . ARG A 1 98 ? 15.698 -5.969 -16.200 1.00 89.81 98 ARG A C 1
ATOM 806 O O . ARG A 1 98 ? 15.345 -6.072 -17.365 1.00 89.81 98 ARG A O 1
ATOM 813 N N . ASN A 1 99 ? 14.988 -6.470 -15.188 1.00 91.06 99 ASN A N 1
ATOM 814 C CA . ASN A 1 99 ? 13.777 -7.264 -15.414 1.00 91.06 99 ASN A CA 1
ATOM 815 C C . ASN A 1 99 ? 12.713 -6.488 -16.214 1.00 91.06 99 ASN A C 1
ATOM 817 O O . ASN A 1 99 ? 12.057 -7.057 -17.081 1.00 91.06 99 ASN A O 1
ATOM 821 N N . ILE A 1 100 ? 12.546 -5.185 -15.958 1.00 91.94 100 ILE A N 1
ATOM 822 C CA . ILE A 1 100 ? 11.635 -4.334 -16.741 1.00 91.94 100 ILE A CA 1
ATOM 823 C C . ILE A 1 100 ? 12.108 -4.233 -18.196 1.00 91.94 100 ILE A C 1
ATOM 825 O O . ILE A 1 100 ? 11.313 -4.401 -19.118 1.00 91.94 100 ILE A O 1
ATOM 829 N N . LEU A 1 101 ? 13.398 -3.984 -18.418 1.00 90.31 101 LEU A N 1
ATOM 830 C CA . LEU A 1 101 ? 13.972 -3.859 -19.757 1.00 90.31 101 LEU A CA 1
ATOM 831 C C . LEU A 1 101 ? 13.940 -5.187 -20.528 1.00 90.31 101 LEU A C 1
ATOM 833 O O . LEU A 1 101 ? 13.741 -5.181 -21.742 1.00 90.31 101 LEU A O 1
ATOM 837 N N . GLU A 1 102 ? 14.080 -6.322 -19.849 1.00 89.88 102 GLU A N 1
ATOM 838 C CA . GLU A 1 102 ? 13.922 -7.657 -20.433 1.00 89.88 102 GLU A CA 1
ATOM 839 C C . GLU A 1 102 ? 12.498 -7.888 -20.922 1.00 89.88 102 GLU A C 1
ATOM 841 O O . GLU A 1 102 ? 12.304 -8.364 -22.039 1.00 89.88 102 GLU A O 1
ATOM 846 N N . VAL A 1 103 ? 11.502 -7.481 -20.130 1.00 90.75 103 VAL A N 1
ATOM 847 C CA . VAL A 1 103 ? 10.098 -7.505 -20.555 1.00 90.75 103 VAL A CA 1
ATOM 848 C C . VAL A 1 103 ? 9.883 -6.582 -21.756 1.00 90.75 103 VAL A C 1
ATOM 850 O O . VAL A 1 103 ? 9.264 -6.990 -22.738 1.00 90.75 103 VAL A O 1
ATOM 853 N N . CYS A 1 104 ? 10.430 -5.364 -21.721 1.00 89.12 104 CYS A N 1
ATOM 854 C CA . CYS A 1 104 ? 10.282 -4.406 -22.815 1.00 89.12 104 CYS A CA 1
ATOM 855 C C . CYS A 1 104 ? 10.940 -4.884 -24.117 1.00 89.12 104 CYS A C 1
ATOM 857 O O . CYS A 1 104 ? 10.380 -4.710 -25.194 1.00 89.12 104 CYS A O 1
ATOM 859 N N . THR A 1 105 ? 12.126 -5.487 -24.048 1.00 87.25 105 THR A N 1
ATOM 860 C CA . THR A 1 105 ? 12.921 -5.838 -25.238 1.00 87.25 105 THR A CA 1
ATOM 861 C C . THR A 1 105 ? 12.753 -7.286 -25.694 1.00 87.25 105 THR A C 1
ATOM 863 O O . THR A 1 105 ? 13.116 -7.615 -26.826 1.00 87.25 105 THR A O 1
ATOM 866 N N . GLY A 1 106 ? 12.236 -8.160 -24.826 1.00 83.56 106 GLY A N 1
ATOM 867 C CA . GLY A 1 106 ? 12.203 -9.610 -25.021 1.00 83.56 106 GLY A CA 1
ATOM 868 C C . GLY A 1 106 ? 13.587 -10.269 -25.002 1.00 83.56 106 GLY A C 1
ATOM 869 O O . GLY A 1 106 ? 13.730 -11.401 -25.466 1.00 83.56 106 GLY A O 1
ATOM 870 N N . LYS A 1 107 ? 14.623 -9.560 -24.537 1.00 81.62 107 LYS A N 1
ATOM 871 C CA . LYS A 1 107 ? 16.014 -10.021 -24.517 1.00 81.62 107 LYS A CA 1
ATOM 872 C C . LYS A 1 107 ? 16.590 -9.876 -23.123 1.00 81.62 107 LYS A C 1
ATOM 874 O O . LYS A 1 107 ? 16.372 -8.857 -22.484 1.00 81.62 107 LYS A O 1
ATOM 879 N N . ASP A 1 108 ? 17.383 -10.863 -22.722 1.00 79.44 108 ASP A N 1
ATOM 880 C CA . ASP A 1 108 ? 18.208 -10.793 -21.519 1.00 79.44 108 ASP A CA 1
ATOM 881 C C . ASP A 1 108 ? 19.139 -9.571 -21.605 1.00 79.44 108 ASP A C 1
ATOM 883 O O . ASP A 1 108 ? 19.897 -9.420 -22.571 1.00 79.44 108 ASP A O 1
ATOM 887 N N . THR A 1 109 ? 19.043 -8.680 -20.616 1.00 72.06 109 THR A N 1
ATOM 888 C CA . THR A 1 109 ? 19.868 -7.462 -20.543 1.00 72.06 109 THR A CA 1
ATOM 889 C C . THR A 1 109 ? 21.194 -7.698 -19.814 1.00 72.06 109 THR A C 1
ATOM 891 O O . THR A 1 109 ? 22.032 -6.796 -19.726 1.00 72.06 109 THR A O 1
ATOM 894 N N . GLY A 1 110 ? 21.439 -8.925 -19.344 1.00 71.31 110 GLY A N 1
ATOM 895 C CA . GLY A 1 110 ? 22.707 -9.381 -18.793 1.00 71.31 110 GLY A CA 1
ATOM 896 C C . GLY A 1 110 ? 23.215 -8.489 -17.662 1.00 71.31 110 GLY A C 1
ATOM 897 O O . GLY A 1 110 ? 22.453 -8.020 -16.820 1.00 71.31 110 GLY A O 1
ATOM 898 N N . SER A 1 111 ? 24.525 -8.227 -17.654 1.00 73.12 111 SER A N 1
ATOM 899 C CA . SER A 1 111 ? 25.217 -7.372 -16.677 1.00 73.12 111 SER A CA 1
ATOM 900 C C . SER A 1 111 ? 25.477 -5.940 -17.173 1.00 73.12 111 SER A C 1
ATOM 902 O O . SER A 1 111 ? 26.371 -5.278 -16.656 1.00 73.12 111 SER A O 1
ATOM 904 N N . ILE A 1 112 ? 24.740 -5.460 -18.184 1.00 77.19 112 ILE A N 1
ATOM 905 C CA . ILE A 1 112 ? 24.887 -4.103 -18.752 1.00 77.19 112 ILE A CA 1
ATOM 906 C C . ILE A 1 112 ? 24.737 -3.029 -17.669 1.00 77.19 112 ILE A C 1
ATOM 908 O O . ILE A 1 112 ? 23.773 -3.076 -16.917 1.00 77.19 112 ILE A O 1
ATOM 912 N N . ASP A 1 113 ? 25.628 -2.046 -17.585 1.00 84.12 113 ASP A N 1
ATOM 913 C CA . ASP A 1 113 ? 25.421 -0.899 -16.694 1.00 84.12 113 ASP A CA 1
ATOM 914 C C . ASP A 1 113 ? 24.161 -0.123 -17.125 1.00 84.12 113 ASP A C 1
ATOM 916 O O . ASP A 1 113 ? 24.093 0.429 -18.225 1.00 84.12 113 ASP A O 1
ATOM 920 N N . ILE A 1 114 ? 23.133 -0.127 -16.273 1.00 86.12 114 ILE A N 1
ATOM 921 C CA . ILE A 1 114 ? 21.829 0.465 -16.592 1.00 86.12 114 ILE A CA 1
ATOM 922 C C . ILE A 1 114 ? 21.893 1.990 -16.693 1.00 86.12 114 ILE A C 1
ATOM 924 O O . ILE A 1 114 ? 21.078 2.582 -17.398 1.00 86.12 114 ILE A O 1
ATOM 928 N N . VAL A 1 115 ? 22.831 2.626 -15.984 1.00 85.00 115 VAL A N 1
ATOM 929 C CA . VAL A 1 115 ? 22.999 4.080 -15.977 1.00 85.00 115 VAL A CA 1
ATOM 930 C C . VAL A 1 115 ? 23.688 4.492 -17.269 1.00 85.00 115 VAL A C 1
ATOM 932 O O . VAL A 1 115 ? 23.241 5.428 -17.932 1.00 85.00 115 VAL A O 1
ATOM 935 N N . SER A 1 116 ? 24.710 3.739 -17.690 1.00 83.62 116 SER A N 1
ATOM 936 C CA . SER A 1 116 ? 25.315 3.916 -19.014 1.00 83.62 116 SER A CA 1
ATOM 937 C C . SER A 1 116 ? 24.288 3.702 -20.128 1.00 83.62 116 SER A C 1
ATOM 939 O O . SER A 1 116 ? 24.183 4.534 -21.025 1.00 83.62 116 SER A O 1
ATOM 941 N N . LEU A 1 117 ? 23.468 2.649 -20.034 1.00 84.81 117 LEU A N 1
ATOM 942 C CA . LEU A 1 117 ? 22.410 2.370 -21.009 1.00 84.81 117 LEU A CA 1
ATOM 943 C C . LEU A 1 117 ? 21.371 3.500 -21.086 1.00 84.81 117 LEU A C 1
ATOM 945 O O . LEU A 1 117 ? 20.973 3.904 -22.178 1.00 84.81 117 LEU A O 1
ATOM 949 N N . GLN A 1 118 ? 20.952 4.036 -19.937 1.00 88.50 118 GLN A N 1
ATOM 950 C CA . GLN A 1 118 ? 20.065 5.195 -19.869 1.00 88.50 118 GLN A CA 1
ATOM 951 C C . GLN A 1 118 ? 20.683 6.416 -20.567 1.00 88.50 118 GLN A C 1
ATOM 953 O O . GLN A 1 118 ? 20.005 7.081 -21.349 1.00 88.50 118 GLN A O 1
ATOM 958 N N . LYS A 1 119 ? 21.969 6.699 -20.328 1.00 84.75 119 LYS A N 1
ATOM 959 C CA . LYS A 1 119 ? 22.664 7.825 -20.965 1.00 84.75 119 LYS A CA 1
ATOM 960 C C . LYS A 1 119 ? 22.758 7.644 -22.479 1.00 84.75 119 LYS A C 1
ATOM 962 O O . LYS A 1 119 ? 22.457 8.574 -23.221 1.00 84.75 119 LYS A O 1
ATOM 967 N N . GLU A 1 120 ? 23.120 6.451 -22.951 1.00 81.94 120 GLU A N 1
ATOM 968 C CA . GLU A 1 120 ? 23.142 6.138 -24.385 1.00 81.94 120 GLU A CA 1
ATOM 969 C C . GLU A 1 120 ? 21.766 6.336 -25.036 1.00 81.94 120 GLU A C 1
ATOM 971 O O . GLU A 1 120 ? 21.669 6.868 -26.147 1.00 81.94 120 GLU A O 1
ATOM 976 N N . PHE A 1 121 ? 20.695 5.938 -24.341 1.00 84.12 121 PHE A N 1
ATOM 977 C CA . PHE A 1 121 ? 19.326 6.148 -24.800 1.00 84.12 121 PHE A CA 1
ATOM 978 C C . PHE A 1 121 ? 18.984 7.639 -24.911 1.00 84.12 121 PHE A C 1
ATOM 980 O O . PHE A 1 121 ? 18.512 8.065 -25.964 1.00 84.12 121 PHE A O 1
ATOM 987 N N . GLU A 1 122 ? 19.266 8.440 -23.881 1.00 85.12 122 GLU A N 1
ATOM 988 C CA . GLU A 1 122 ? 19.036 9.894 -23.894 1.00 85.12 122 GLU A CA 1
ATOM 989 C C . GLU A 1 122 ? 19.785 10.588 -25.030 1.00 85.12 122 GLU A C 1
ATOM 991 O O . GLU A 1 122 ? 19.202 11.380 -25.769 1.00 85.12 122 GLU A O 1
ATOM 996 N N . VAL A 1 123 ? 21.067 10.258 -25.198 1.00 82.56 123 VAL A N 1
ATOM 997 C CA . VAL A 1 123 ? 21.910 10.808 -26.260 1.00 82.56 123 VAL A CA 1
ATOM 998 C C . VAL A 1 123 ? 21.304 10.480 -27.625 1.00 82.56 123 VAL A C 1
ATOM 1000 O O . VAL A 1 123 ? 21.103 11.375 -28.445 1.00 82.56 123 VAL A O 1
ATOM 1003 N N . ARG A 1 124 ? 20.929 9.217 -27.862 1.00 79.69 124 ARG A N 1
ATOM 1004 C CA . ARG A 1 124 ? 20.313 8.809 -29.130 1.00 79.69 124 ARG A CA 1
ATOM 1005 C C . ARG A 1 124 ? 18.992 9.533 -29.394 1.00 79.69 124 ARG A C 1
ATOM 1007 O O . ARG A 1 124 ? 18.776 9.960 -30.526 1.00 79.69 124 ARG A O 1
ATOM 1014 N N . GLN A 1 125 ? 18.122 9.667 -28.393 1.00 82.31 125 GLN A N 1
ATOM 1015 C CA . GLN A 1 125 ? 16.847 10.373 -28.558 1.00 82.31 125 GLN A CA 1
ATOM 1016 C C . GLN A 1 125 ? 17.074 11.850 -28.884 1.00 82.31 125 GLN A C 1
ATOM 1018 O O . GLN A 1 125 ? 16.545 12.342 -29.877 1.00 82.31 125 GLN A O 1
ATOM 1023 N N . LYS A 1 126 ? 17.973 12.516 -28.151 1.00 81.06 126 LYS A N 1
ATOM 1024 C CA . LYS A 1 126 ? 18.350 13.915 -28.393 1.00 81.06 126 LYS A CA 1
ATOM 1025 C C . LYS A 1 126 ? 18.837 14.158 -29.826 1.00 81.06 126 LYS A C 1
ATOM 1027 O O . LYS A 1 126 ? 18.448 15.147 -30.434 1.00 81.06 126 LYS A O 1
ATOM 1032 N N . TYR A 1 127 ? 19.651 13.256 -30.384 1.00 73.94 127 TYR A N 1
ATOM 1033 C CA . TYR A 1 127 ? 20.096 13.345 -31.784 1.00 73.94 127 TYR A CA 1
ATOM 1034 C C . TYR A 1 127 ? 19.018 12.969 -32.806 1.00 73.94 127 TYR A C 1
ATOM 1036 O O . TYR A 1 127 ? 19.055 13.463 -33.928 1.00 73.94 127 TYR A O 1
ATOM 1044 N N . THR A 1 128 ? 18.061 12.117 -32.436 1.00 73.19 128 THR A N 1
ATOM 1045 C CA . THR A 1 128 ? 16.945 11.730 -33.317 1.00 73.19 128 THR A CA 1
ATOM 1046 C C . THR A 1 128 ? 15.918 12.857 -33.454 1.00 73.19 128 THR A C 1
ATOM 1048 O O . THR A 1 128 ? 15.321 13.014 -34.516 1.00 73.19 128 THR A O 1
ATOM 1051 N N . GLU A 1 129 ? 15.725 13.654 -32.402 1.00 70.75 129 GLU A N 1
ATOM 1052 C CA . GLU A 1 129 ? 14.816 14.808 -32.394 1.00 70.75 129 GLU A CA 1
ATOM 1053 C C . GLU A 1 129 ? 15.449 16.097 -32.948 1.00 70.75 129 GLU A C 1
ATOM 1055 O O . GLU A 1 129 ? 14.744 17.074 -33.204 1.00 70.75 129 GLU A O 1
ATOM 1060 N N . MET A 1 130 ? 16.769 16.105 -33.155 1.00 69.12 130 MET A N 1
ATOM 1061 C CA . MET A 1 130 ? 17.515 17.261 -33.649 1.00 69.12 130 MET A CA 1
ATOM 1062 C C . MET A 1 130 ? 17.218 17.544 -35.128 1.00 69.12 130 MET A C 1
ATOM 1064 O O . MET A 1 130 ? 17.083 16.629 -35.944 1.00 69.12 130 MET A O 1
ATOM 1068 N N . SER A 1 131 ? 17.165 18.822 -35.508 1.00 58.59 131 SER A N 1
ATOM 1069 C CA . SER A 1 131 ? 17.057 19.197 -36.921 1.00 58.59 131 SER A CA 1
ATOM 1070 C C . SER A 1 131 ? 18.358 18.887 -37.685 1.00 58.59 131 SER A C 1
ATOM 1072 O O . SER A 1 131 ? 19.448 18.875 -37.111 1.00 58.59 131 SER A O 1
ATOM 1074 N N . ASN A 1 132 ? 18.275 18.666 -39.005 1.00 59.28 132 ASN A N 1
ATOM 1075 C CA . ASN A 1 132 ? 19.449 18.334 -39.832 1.00 59.28 132 ASN A CA 1
ATOM 1076 C C . ASN A 1 132 ? 20.581 19.383 -39.739 1.00 59.28 132 ASN A C 1
ATOM 1078 O O . ASN A 1 132 ? 21.749 19.028 -39.871 1.00 59.28 132 ASN A O 1
ATOM 1082 N N . GLU A 1 133 ? 20.251 20.660 -39.518 1.00 59.44 133 GLU A N 1
ATOM 1083 C CA . GLU A 1 133 ? 21.223 21.760 -39.394 1.00 59.44 133 GLU A CA 1
ATOM 1084 C C . GLU A 1 133 ? 21.966 21.736 -38.045 1.00 59.44 133 GLU A C 1
ATOM 1086 O O . GLU A 1 133 ? 23.178 21.946 -38.005 1.00 59.44 133 GLU A O 1
ATOM 1091 N N . GLU A 1 134 ? 21.280 21.403 -36.950 1.00 59.00 134 GLU A N 1
ATOM 1092 C CA . GLU A 1 134 ? 21.880 21.240 -35.616 1.00 59.00 134 GLU A CA 1
ATOM 1093 C C . GLU A 1 134 ? 22.737 19.965 -35.518 1.00 59.00 134 GLU A C 1
ATOM 1095 O O . GLU A 1 134 ? 23.808 19.962 -34.900 1.00 59.00 134 GLU A O 1
ATOM 1100 N N . LEU A 1 135 ? 22.321 18.892 -36.200 1.00 56.06 135 LEU A N 1
ATOM 1101 C CA . LEU A 1 135 ? 23.098 17.657 -36.312 1.00 56.06 135 LEU A CA 1
ATOM 1102 C C . LEU A 1 135 ? 24.432 17.899 -37.042 1.00 56.06 135 LEU A C 1
ATOM 1104 O O . LEU A 1 135 ? 25.483 17.446 -36.596 1.00 56.06 135 LEU A O 1
ATOM 1108 N N . LEU A 1 136 ? 24.411 18.675 -38.130 1.00 55.97 136 LEU A N 1
ATOM 1109 C CA . LEU A 1 136 ? 25.615 19.065 -38.875 1.00 55.97 136 LEU A CA 1
ATOM 1110 C C . LEU A 1 136 ? 26.577 19.924 -38.037 1.00 55.97 136 LEU A C 1
ATOM 1112 O O . LEU A 1 136 ? 27.790 19.758 -38.154 1.00 55.97 136 LEU A O 1
ATOM 1116 N N . SER A 1 137 ? 26.054 20.800 -37.173 1.00 56.69 137 SER A N 1
ATOM 1117 C CA . SER A 1 137 ? 26.870 21.626 -36.272 1.00 56.69 137 SER A CA 1
ATOM 1118 C C . SER A 1 137 ? 27.533 20.808 -35.158 1.00 56.69 137 SER A C 1
ATOM 1120 O O . SER A 1 137 ? 28.689 21.057 -34.825 1.00 56.69 137 SER A O 1
ATOM 1122 N N . SER A 1 138 ? 26.835 19.819 -34.593 1.00 59.69 138 SER A N 1
ATOM 1123 C CA . SER A 1 138 ? 27.377 18.977 -33.513 1.00 59.69 138 SER A CA 1
ATOM 1124 C C . SER A 1 138 ? 28.414 17.960 -34.005 1.00 59.69 138 SER A C 1
ATOM 1126 O O . SER A 1 138 ? 29.368 17.665 -33.293 1.00 59.69 138 SER A O 1
ATOM 1128 N N . MET A 1 139 ? 28.299 17.481 -35.249 1.00 53.41 139 MET A N 1
ATOM 1129 C CA . MET A 1 139 ? 29.301 16.598 -35.865 1.00 53.41 139 MET A CA 1
ATOM 1130 C C . MET A 1 139 ? 30.618 17.309 -36.210 1.00 53.41 139 MET A C 1
ATOM 1132 O O . MET A 1 139 ? 31.643 16.647 -36.343 1.00 53.41 139 MET A O 1
ATOM 1136 N N . SER A 1 140 ? 30.612 18.639 -36.363 1.00 51.28 140 SER A N 1
ATOM 1137 C CA . SER A 1 140 ? 31.831 19.413 -36.645 1.00 51.28 140 SER A CA 1
ATOM 1138 C C . SER A 1 140 ? 32.713 19.687 -35.421 1.00 51.28 140 SER A C 1
ATOM 1140 O O . SER A 1 140 ? 33.832 20.166 -35.594 1.00 51.28 140 SER A O 1
ATOM 1142 N N . GLU A 1 141 ? 32.248 19.371 -34.207 1.00 52.88 141 GLU A N 1
ATOM 1143 C CA . GLU A 1 141 ? 33.007 19.586 -32.964 1.00 52.88 141 GLU A CA 1
ATOM 1144 C C . GLU A 1 141 ? 33.632 18.305 -32.381 1.00 52.88 141 GLU A C 1
ATOM 1146 O O . GLU A 1 141 ? 34.527 18.414 -31.546 1.00 52.88 141 GLU A O 1
ATOM 1151 N N . ASP A 1 142 ? 33.242 17.109 -32.843 1.00 50.38 142 ASP A N 1
ATOM 1152 C CA . ASP A 1 142 ? 33.597 15.838 -32.187 1.00 50.38 142 ASP A CA 1
ATOM 1153 C C . ASP A 1 142 ? 34.335 14.856 -33.128 1.00 50.38 142 ASP A C 1
ATOM 1155 O O . ASP A 1 142 ? 33.907 13.735 -33.405 1.00 50.38 142 ASP A O 1
ATOM 1159 N N . GLU A 1 143 ? 35.496 15.278 -33.644 1.00 43.94 143 GLU A N 1
ATOM 1160 C CA . GLU A 1 143 ? 36.481 14.403 -34.307 1.00 43.94 143 GLU A CA 1
ATOM 1161 C C . GLU A 1 143 ? 37.377 13.680 -33.277 1.00 43.94 143 GLU A C 1
ATOM 1163 O O . GLU A 1 143 ? 38.598 13.652 -33.393 1.00 43.94 143 GLU A O 1
ATOM 1168 N N . THR A 1 144 ? 36.804 13.042 -32.256 1.00 40.50 144 THR A N 1
ATOM 1169 C CA . THR A 1 144 ? 37.533 12.008 -31.504 1.00 40.50 144 THR A CA 1
ATOM 1170 C C . THR A 1 144 ? 36.594 10.900 -31.060 1.00 40.50 144 THR A C 1
ATOM 1172 O O . THR A 1 144 ? 35.864 11.031 -30.085 1.00 40.50 144 THR A O 1
ATOM 1175 N N . VAL A 1 145 ? 36.681 9.752 -31.739 1.00 45.69 145 VAL A N 1
ATOM 1176 C CA . VAL A 1 145 ? 36.186 8.463 -31.237 1.00 45.69 145 VAL A CA 1
ATOM 1177 C C . VAL A 1 145 ? 37.059 8.074 -30.040 1.00 45.69 145 VAL A C 1
ATOM 1179 O O . VAL A 1 145 ? 38.001 7.292 -30.151 1.00 45.69 145 VAL A O 1
ATOM 1182 N N . SER A 1 146 ? 36.795 8.702 -28.899 1.00 38.97 146 SER A N 1
ATOM 1183 C CA . SER A 1 146 ? 37.313 8.318 -27.595 1.00 38.97 146 SER A CA 1
ATOM 1184 C C . SER A 1 146 ? 36.259 7.445 -26.933 1.00 38.97 146 SER A C 1
ATOM 1186 O O . SER A 1 146 ? 35.078 7.781 -26.939 1.00 38.97 146 SER A O 1
ATOM 1188 N N . THR A 1 147 ? 36.682 6.308 -26.385 1.00 43.84 147 THR A N 1
ATOM 1189 C CA . THR A 1 147 ? 35.904 5.491 -25.447 1.00 43.84 147 THR A CA 1
ATOM 1190 C C . THR A 1 147 ? 35.155 6.403 -24.476 1.00 43.84 147 THR A C 1
ATOM 1192 O O . THR A 1 147 ? 35.775 7.078 -23.656 1.00 43.84 147 THR A O 1
ATOM 1195 N N . TYR A 1 148 ? 33.837 6.477 -24.655 1.00 46.53 148 TYR A N 1
ATOM 1196 C CA . TYR A 1 148 ? 32.949 7.407 -23.971 1.00 46.53 148 TYR A CA 1
ATOM 1197 C C . TYR A 1 148 ? 32.751 6.905 -22.538 1.00 46.53 148 TYR A C 1
ATOM 1199 O O . TYR A 1 148 ? 31.872 6.091 -22.276 1.00 46.53 148 TYR A O 1
ATOM 1207 N N . GLU A 1 149 ? 33.605 7.330 -21.609 1.00 46.25 149 GLU A N 1
ATOM 1208 C CA . GLU A 1 149 ? 33.208 7.382 -20.202 1.00 46.25 149 GLU A CA 1
ATOM 1209 C C . GLU A 1 149 ? 32.336 8.634 -20.048 1.00 46.25 149 GLU A C 1
ATOM 1211 O O . GLU A 1 149 ? 32.853 9.745 -20.197 1.00 46.25 149 GLU A O 1
ATOM 1216 N N . PRO A 1 150 ? 31.019 8.503 -19.809 1.00 54.41 150 PRO A N 1
ATOM 1217 C CA . PRO A 1 150 ? 30.164 9.666 -19.658 1.00 54.41 150 PRO A CA 1
ATOM 1218 C C . PRO A 1 150 ? 30.549 10.377 -18.357 1.00 54.41 150 PRO A C 1
ATOM 1220 O O . PRO A 1 150 ? 30.297 9.872 -17.265 1.00 54.41 150 PRO A O 1
ATOM 1223 N N . SER A 1 151 ? 31.181 11.544 -18.467 1.00 57.62 151 SER A N 1
ATOM 1224 C CA . SER A 1 151 ? 31.550 12.381 -17.319 1.00 57.62 151 SER A CA 1
ATOM 1225 C C . SER A 1 151 ? 30.354 13.132 -16.719 1.00 57.62 151 SER A C 1
ATOM 1227 O O . SER A 1 151 ? 30.436 13.615 -15.590 1.00 57.62 151 SER A O 1
ATOM 1229 N N . GLU A 1 152 ? 29.239 13.217 -17.451 1.00 68.56 152 GLU A N 1
ATOM 1230 C CA . GLU A 1 152 ? 28.028 13.928 -17.044 1.00 68.56 152 GLU A CA 1
ATOM 1231 C C . GLU A 1 152 ? 26.880 12.967 -16.693 1.00 68.56 152 GLU A C 1
ATOM 1233 O O . GLU A 1 152 ? 26.626 12.014 -17.443 1.00 68.56 152 GLU A O 1
ATOM 1238 N N . PRO A 1 153 ? 26.134 13.230 -15.602 1.00 69.25 153 PRO A N 1
ATOM 1239 C CA . PRO A 1 153 ? 25.014 12.389 -15.190 1.00 69.25 153 PRO A CA 1
ATOM 1240 C C . PRO A 1 153 ? 23.877 12.371 -16.238 1.00 69.25 153 PRO A C 1
ATOM 1242 O O . PRO A 1 153 ? 23.816 13.247 -17.112 1.00 69.25 153 PRO A O 1
ATOM 1245 N N . PRO A 1 154 ? 22.976 11.371 -16.192 1.00 75.50 154 PRO A N 1
ATOM 1246 C CA . PRO A 1 154 ? 21.758 11.364 -17.002 1.00 75.50 154 PRO A CA 1
ATOM 1247 C C . PRO A 1 154 ? 20.861 12.562 -16.675 1.00 75.50 154 PRO A C 1
ATOM 1249 O O . PRO A 1 154 ? 20.796 13.008 -15.529 1.00 75.50 154 PRO A O 1
ATOM 1252 N N . GLU A 1 155 ? 20.167 13.081 -17.685 1.00 79.56 155 GLU A N 1
ATOM 1253 C CA . GLU A 1 155 ? 19.239 14.206 -17.520 1.00 79.56 155 GLU A CA 1
ATOM 1254 C C . GLU A 1 155 ? 17.826 13.748 -17.116 1.00 79.56 155 GLU A C 1
ATOM 1256 O O . GLU A 1 155 ? 17.031 14.559 -16.648 1.00 79.56 155 GLU A O 1
ATOM 1261 N N . TRP A 1 156 ? 17.494 12.462 -17.301 1.00 82.12 156 TRP A N 1
ATOM 1262 C CA . TRP A 1 156 ? 16.197 11.835 -16.988 1.00 82.12 156 TRP A CA 1
ATOM 1263 C C . TRP A 1 156 ? 14.992 12.379 -17.777 1.00 82.12 156 TRP A C 1
ATOM 1265 O O . TRP A 1 156 ? 13.840 12.037 -17.486 1.00 82.12 156 TRP A O 1
ATOM 1275 N N . ASN A 1 157 ? 15.254 13.200 -18.798 1.00 82.19 157 ASN A N 1
ATOM 1276 C CA . ASN A 1 157 ? 14.252 13.779 -19.695 1.00 82.19 157 ASN A CA 1
ATOM 1277 C C . ASN A 1 157 ? 13.648 12.735 -20.646 1.00 82.19 157 ASN A C 1
ATOM 1279 O O . ASN A 1 157 ? 12.455 12.782 -20.939 1.00 82.19 157 ASN A O 1
ATOM 1283 N N . TYR A 1 158 ? 14.453 11.762 -21.080 1.00 85.69 158 TYR A N 1
ATOM 1284 C CA . TYR A 1 158 ? 13.999 10.625 -21.877 1.00 85.69 158 TYR A CA 1
ATOM 1285 C C . TYR A 1 158 ? 13.962 9.384 -21.002 1.00 85.69 158 TYR A C 1
ATOM 1287 O O . TYR A 1 158 ? 14.920 9.087 -20.299 1.00 85.69 158 TYR A O 1
ATOM 1295 N N . ARG A 1 159 ? 12.868 8.630 -21.044 1.00 89.75 159 ARG A N 1
ATOM 1296 C CA . ARG A 1 159 ? 12.680 7.456 -20.187 1.00 89.75 159 ARG A CA 1
ATOM 1297 C C . ARG A 1 159 ? 12.628 6.211 -21.044 1.00 89.75 159 ARG A C 1
ATOM 1299 O O . ARG A 1 159 ? 11.900 6.198 -22.027 1.00 89.75 159 ARG A O 1
ATOM 1306 N N . MET A 1 160 ? 13.359 5.164 -20.672 1.00 90.25 160 MET A N 1
ATOM 1307 C CA . MET A 1 160 ? 13.287 3.876 -21.377 1.00 90.25 160 MET A CA 1
ATOM 1308 C C . MET A 1 160 ? 11.945 3.174 -21.134 1.00 90.25 160 MET A C 1
ATOM 1310 O O . MET A 1 160 ? 11.487 2.387 -21.964 1.00 90.25 160 MET A O 1
ATOM 1314 N N . PHE A 1 161 ? 11.302 3.472 -20.006 1.00 91.75 161 PHE A N 1
ATOM 1315 C CA . PHE A 1 161 ? 9.984 2.975 -19.639 1.00 91.75 161 PHE A CA 1
ATOM 1316 C C . PHE A 1 161 ? 9.282 3.937 -18.674 1.00 91.75 161 PHE A C 1
ATOM 1318 O O . PHE A 1 161 ? 9.926 4.729 -17.990 1.00 91.75 161 PHE A O 1
ATOM 1325 N N . ASP A 1 162 ? 7.965 3.815 -18.563 1.00 91.44 162 ASP A N 1
ATOM 1326 C CA . ASP A 1 162 ? 7.159 4.484 -17.547 1.00 91.44 162 ASP A CA 1
ATOM 1327 C C . ASP A 1 162 ? 6.249 3.485 -16.840 1.00 91.44 162 ASP A C 1
ATOM 1329 O O . ASP A 1 162 ? 5.669 2.593 -17.462 1.00 91.44 162 ASP A O 1
ATOM 1333 N N . ILE A 1 163 ? 6.084 3.670 -15.530 1.00 92.12 163 ILE A N 1
ATOM 1334 C CA . ILE A 1 163 ? 5.127 2.916 -14.726 1.00 92.12 163 ILE A CA 1
ATOM 1335 C C . ILE A 1 163 ? 4.055 3.875 -14.229 1.00 92.12 163 ILE A C 1
ATOM 1337 O O . ILE A 1 163 ? 4.342 4.843 -13.526 1.00 92.12 163 ILE A O 1
ATOM 1341 N N . GLN A 1 164 ? 2.805 3.575 -14.560 1.00 91.94 164 GLN A N 1
ATOM 1342 C CA . GLN A 1 164 ? 1.644 4.292 -14.051 1.00 91.94 164 GLN A CA 1
ATOM 1343 C C . GLN A 1 164 ? 0.973 3.424 -12.977 1.00 91.94 164 GLN A C 1
ATOM 1345 O O . GLN A 1 164 ? 0.346 2.419 -13.324 1.00 91.94 164 GLN A O 1
ATOM 1350 N N . PRO A 1 165 ? 1.128 3.754 -11.680 1.00 91.50 165 PRO A N 1
ATOM 1351 C CA . PRO A 1 165 ? 0.551 2.955 -10.610 1.00 91.50 165 PRO A CA 1
ATOM 1352 C C . PRO A 1 165 ? -0.952 3.214 -10.482 1.00 91.50 165 PRO A C 1
ATOM 1354 O O . PRO A 1 165 ? -1.408 4.357 -10.507 1.00 91.50 165 PRO A O 1
A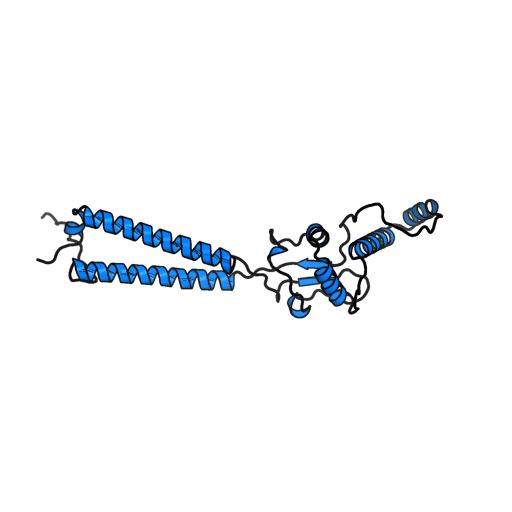TOM 1357 N N . GLU A 1 166 ? -1.710 2.150 -10.248 1.00 91.50 166 GLU A N 1
ATOM 1358 C CA . GLU A 1 166 ? -3.099 2.215 -9.808 1.00 91.50 166 GLU A CA 1
ATOM 1359 C C . GLU A 1 166 ? -3.227 1.544 -8.441 1.00 91.50 166 GLU A C 1
ATOM 1361 O O . GLU A 1 166 ? -2.590 0.526 -8.163 1.00 91.50 166 GLU A O 1
ATOM 1366 N N . PHE A 1 167 ? -4.017 2.139 -7.548 1.00 90.62 167 PHE A N 1
ATOM 1367 C CA . PHE A 1 167 ? -4.142 1.672 -6.171 1.00 90.62 167 PHE A CA 1
ATOM 1368 C C . PHE A 1 167 ? -5.553 1.195 -5.866 1.00 90.62 167 PHE A C 1
ATOM 1370 O O . PHE A 1 167 ? -6.534 1.890 -6.121 1.00 90.62 167 PHE A O 1
ATOM 1377 N N . SER A 1 168 ? -5.638 0.045 -5.206 1.00 91.12 168 SER A N 1
ATOM 1378 C CA . SER A 1 168 ? -6.875 -0.482 -4.649 1.00 91.12 168 SER A CA 1
ATOM 1379 C C . SER A 1 168 ? -6.924 -0.262 -3.139 1.00 91.12 168 SER A C 1
ATOM 1381 O O . SER A 1 168 ? -5.957 -0.500 -2.409 1.00 91.12 168 SER A O 1
ATOM 1383 N N . TYR A 1 169 ? -8.095 0.160 -2.668 1.00 91.44 169 TYR A N 1
ATOM 1384 C CA . TYR A 1 169 ? -8.421 0.362 -1.251 1.00 91.44 169 TYR A CA 1
ATOM 1385 C C . TYR A 1 169 ? -9.341 -0.740 -0.715 1.00 91.44 169 TYR A C 1
ATOM 1387 O O . TYR A 1 169 ? -9.653 -0.773 0.472 1.00 91.44 169 TYR A O 1
ATOM 1395 N N . SER A 1 170 ? -9.789 -1.640 -1.594 1.00 91.38 170 SER A N 1
ATOM 1396 C CA . SER A 1 170 ? -10.812 -2.652 -1.312 1.00 91.38 170 SER A CA 1
ATOM 1397 C C . SER A 1 170 ? -10.478 -3.509 -0.090 1.00 91.38 170 SER A C 1
ATOM 1399 O O . SER A 1 170 ? -11.296 -3.627 0.820 1.00 91.38 170 SER A O 1
ATOM 1401 N N . GLN A 1 171 ? -9.258 -4.046 -0.031 1.00 90.19 171 GLN A N 1
ATOM 1402 C CA . GLN A 1 171 ? -8.795 -4.855 1.095 1.00 90.19 171 GLN A CA 1
ATOM 1403 C C . GLN A 1 171 ? -8.763 -4.047 2.393 1.00 90.19 171 GLN A C 1
ATOM 1405 O O . GLN A 1 171 ? -9.320 -4.492 3.395 1.00 90.19 171 GLN A O 1
ATOM 1410 N N . PHE A 1 172 ? -8.174 -2.846 2.374 1.00 92.88 172 PHE A N 1
ATOM 1411 C CA . PHE A 1 172 ? -8.127 -1.980 3.552 1.00 92.88 172 PHE A CA 1
ATOM 1412 C C . PHE A 1 172 ? -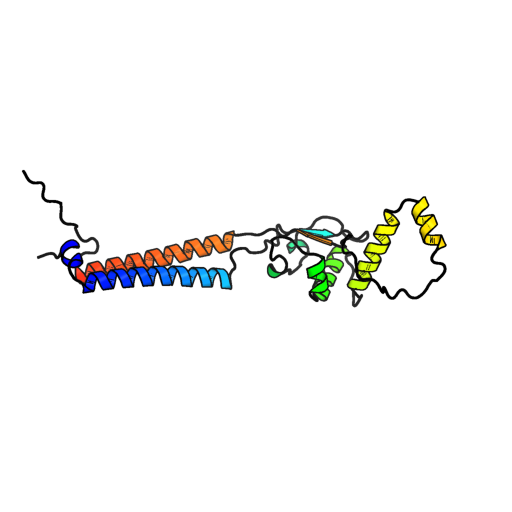9.533 -1.676 4.073 1.00 92.88 172 PHE A C 1
ATOM 1414 O O . PHE A 1 172 ? -9.797 -1.875 5.254 1.00 92.88 172 PHE A O 1
ATOM 1421 N N . LEU A 1 173 ? -10.452 -1.261 3.195 1.00 95.00 173 LEU A N 1
ATOM 1422 C CA . LEU A 1 173 ? -11.831 -0.954 3.569 1.00 95.00 173 LEU A CA 1
ATOM 1423 C C . LEU A 1 173 ? -12.551 -2.178 4.139 1.00 95.00 173 LEU A C 1
ATOM 1425 O O . LEU A 1 173 ? -13.227 -2.061 5.160 1.00 95.00 173 LEU A O 1
ATOM 1429 N N . LEU A 1 174 ? -12.384 -3.352 3.524 1.00 95.06 174 LEU A N 1
ATOM 1430 C CA . LEU A 1 174 ? -12.985 -4.593 4.007 1.00 95.06 174 LEU A CA 1
ATOM 1431 C C . LEU A 1 174 ? -12.550 -4.897 5.445 1.00 95.06 174 LEU A C 1
ATOM 1433 O O . LEU A 1 174 ? -13.404 -5.086 6.313 1.00 95.06 174 LEU A O 1
ATOM 1437 N N . TYR A 1 175 ? -11.241 -4.910 5.711 1.00 95.31 175 TYR A N 1
ATOM 1438 C CA . TYR A 1 175 ? -10.717 -5.188 7.048 1.00 95.31 175 TYR A CA 1
ATOM 1439 C C . TYR A 1 175 ? -11.051 -4.074 8.039 1.00 95.31 175 TYR A C 1
ATOM 1441 O O . TYR A 1 175 ? -11.460 -4.369 9.159 1.00 95.31 175 TYR A O 1
ATOM 1449 N N . PHE A 1 176 ? -10.978 -2.810 7.617 1.00 96.12 176 PHE A N 1
ATOM 1450 C CA . PHE A 1 176 ? -11.363 -1.662 8.429 1.00 96.12 176 PHE A CA 1
ATOM 1451 C C . PHE A 1 176 ? -12.807 -1.798 8.918 1.00 96.12 176 PHE A C 1
ATOM 1453 O O . PHE A 1 176 ? -13.058 -1.745 10.122 1.00 96.12 176 PHE A O 1
ATOM 1460 N N . PHE A 1 177 ? -13.771 -2.019 8.022 1.00 96.81 177 PHE A N 1
ATOM 1461 C CA . PHE A 1 177 ? -15.168 -2.155 8.430 1.00 96.81 177 PHE A CA 1
ATOM 1462 C C . PHE A 1 177 ? -15.401 -3.427 9.243 1.00 96.81 177 PHE A C 1
ATOM 1464 O O . PHE A 1 177 ? -16.026 -3.354 10.300 1.00 96.81 177 PHE A O 1
ATOM 1471 N N . ALA A 1 178 ? -14.873 -4.572 8.805 1.00 96.81 178 ALA A N 1
ATOM 1472 C CA . ALA A 1 178 ? -15.055 -5.837 9.509 1.00 96.81 178 ALA A CA 1
ATOM 1473 C C . ALA A 1 178 ? -14.511 -5.776 10.946 1.00 96.81 178 ALA A C 1
ATOM 1475 O O . ALA A 1 178 ? -15.228 -6.096 11.894 1.00 96.81 178 ALA A O 1
ATOM 1476 N N . GLY A 1 179 ? -13.275 -5.309 11.130 1.00 96.12 179 GLY A N 1
ATOM 1477 C CA . GLY A 1 179 ? -12.650 -5.217 12.445 1.00 96.12 179 GLY A CA 1
ATOM 1478 C C . GLY A 1 179 ? -13.316 -4.193 13.356 1.00 96.12 179 GLY A C 1
ATOM 1479 O O . GLY A 1 179 ? -13.598 -4.499 14.515 1.00 96.12 179 GLY A O 1
ATOM 1480 N N . ASN A 1 180 ? -13.659 -3.008 12.841 1.00 97.56 180 ASN A N 1
ATOM 1481 C CA . ASN A 1 180 ? -14.340 -1.995 13.648 1.00 97.56 180 ASN A CA 1
ATOM 1482 C C . ASN A 1 180 ? -15.763 -2.432 14.044 1.00 97.56 180 ASN A C 1
ATOM 1484 O O . ASN A 1 180 ? -16.181 -2.175 15.174 1.00 97.56 180 ASN A O 1
ATOM 1488 N N . ILE A 1 181 ? -16.483 -3.163 13.184 1.00 97.94 181 ILE A N 1
ATOM 1489 C CA . ILE A 1 181 ? -17.765 -3.789 13.550 1.00 97.94 181 ILE A CA 1
ATOM 1490 C C . ILE A 1 181 ? -17.564 -4.798 14.685 1.00 97.94 181 ILE A C 1
ATOM 1492 O O . ILE A 1 181 ? -18.311 -4.764 15.662 1.00 97.94 181 ILE A O 1
ATOM 1496 N N . VAL A 1 182 ? -16.546 -5.661 14.605 1.00 97.69 182 VAL A N 1
ATOM 1497 C CA . VAL A 1 182 ? -16.239 -6.637 15.666 1.00 97.69 182 VAL A CA 1
ATOM 1498 C C . VAL A 1 182 ? -15.927 -5.942 16.993 1.00 97.69 182 VAL A C 1
ATOM 1500 O O . VAL A 1 182 ? -16.462 -6.347 18.025 1.00 97.69 182 VAL A O 1
ATOM 1503 N N . ILE A 1 183 ? -15.134 -4.865 16.981 1.00 97.31 183 ILE A N 1
ATOM 1504 C CA . ILE A 1 183 ? -14.838 -4.069 18.183 1.00 97.31 183 ILE A CA 1
ATOM 1505 C C . ILE A 1 183 ? -16.130 -3.489 18.767 1.00 97.31 183 ILE A C 1
ATOM 1507 O O . ILE A 1 183 ? -16.395 -3.648 19.959 1.00 97.31 183 ILE A O 1
ATOM 1511 N N . VAL A 1 184 ? -16.970 -2.859 17.942 1.00 97.69 184 VAL A N 1
ATOM 1512 C CA . VAL A 1 184 ? -18.248 -2.297 18.399 1.00 97.69 184 VAL A CA 1
ATOM 1513 C C . VAL A 1 184 ? -19.124 -3.379 19.025 1.00 97.69 184 VAL A C 1
ATOM 1515 O O . VAL A 1 184 ? -19.617 -3.181 20.134 1.00 97.69 184 VAL A O 1
ATOM 1518 N N . LEU A 1 185 ? -19.280 -4.532 18.370 1.00 97.69 185 LEU A N 1
ATOM 1519 C CA . LEU A 1 185 ? -20.081 -5.647 18.881 1.00 97.69 185 LEU A CA 1
ATOM 1520 C C . LEU A 1 185 ? -19.528 -6.207 20.197 1.00 97.69 185 LEU A C 1
ATOM 1522 O O . LEU A 1 185 ? -20.299 -6.471 21.119 1.00 97.69 185 LEU A O 1
ATOM 1526 N N . PHE A 1 186 ? -18.206 -6.340 20.320 1.00 97.44 186 PHE A N 1
ATOM 1527 C CA . PHE A 1 186 ? -17.558 -6.797 21.548 1.00 97.44 186 PHE A CA 1
ATOM 1528 C C . PHE A 1 186 ? -17.841 -5.854 22.725 1.00 97.44 186 PHE A C 1
ATOM 1530 O O . PHE A 1 186 ? -18.282 -6.295 23.789 1.00 97.44 186 PHE A O 1
ATOM 1537 N N . PHE A 1 187 ? -17.656 -4.544 22.538 1.00 96.81 187 PHE A N 1
ATOM 1538 C CA . PHE A 1 187 ? -17.936 -3.563 23.589 1.00 96.81 187 PHE A CA 1
ATOM 1539 C C . PHE A 1 187 ? -19.438 -3.466 23.896 1.00 96.81 187 PHE A C 1
ATOM 1541 O O . PHE A 1 187 ? -19.829 -3.323 25.055 1.00 96.81 187 PHE A O 1
ATOM 1548 N N . GLU A 1 188 ? -20.302 -3.608 22.894 1.00 95.38 188 GLU A N 1
ATOM 1549 C CA . GLU A 1 188 ? -21.752 -3.676 23.083 1.00 95.38 188 GLU A CA 1
ATOM 1550 C C . GLU A 1 188 ? -22.142 -4.861 23.982 1.00 95.38 188 GLU A C 1
ATOM 1552 O O . GLU A 1 188 ? -22.855 -4.672 24.975 1.00 95.38 188 GLU A O 1
ATOM 1557 N N . ALA A 1 189 ? -21.588 -6.045 23.706 1.00 95.12 189 ALA A N 1
ATOM 1558 C CA . ALA A 1 189 ? -21.794 -7.247 24.504 1.00 95.12 189 ALA A CA 1
ATOM 1559 C C . ALA A 1 189 ? -21.273 -7.074 25.939 1.00 95.12 189 ALA A C 1
ATOM 1561 O O . ALA A 1 189 ? -22.005 -7.340 26.895 1.00 95.12 189 ALA A O 1
ATOM 1562 N N . MET A 1 190 ? -20.056 -6.547 26.114 1.00 94.38 190 MET A N 1
ATOM 1563 C CA . MET A 1 190 ? -19.482 -6.256 27.435 1.00 94.38 190 MET A CA 1
ATOM 1564 C C . MET A 1 190 ? -20.354 -5.290 28.245 1.00 94.38 190 MET A C 1
ATOM 1566 O O . MET A 1 190 ? -20.607 -5.516 29.431 1.00 94.38 190 MET A O 1
ATOM 1570 N N . ARG A 1 191 ? -20.881 -4.241 27.603 1.00 92.50 191 ARG A N 1
ATOM 1571 C CA . ARG A 1 191 ? -21.809 -3.293 28.230 1.00 92.50 191 ARG A CA 1
ATOM 1572 C C . ARG A 1 191 ? -23.102 -3.982 28.677 1.00 92.50 191 ARG A C 1
ATOM 1574 O O . ARG A 1 191 ? -23.571 -3.732 29.786 1.00 92.50 191 ARG A O 1
ATOM 1581 N N . ARG A 1 192 ? -23.677 -4.856 27.843 1.00 90.88 192 ARG A N 1
ATOM 1582 C CA . ARG A 1 192 ? -24.884 -5.628 28.190 1.00 90.88 192 ARG A CA 1
ATOM 1583 C C . ARG A 1 192 ? -24.648 -6.581 29.353 1.00 90.88 192 ARG A C 1
ATOM 1585 O O . ARG A 1 192 ? -25.483 -6.638 30.252 1.00 90.88 192 ARG A O 1
ATOM 1592 N N . ILE A 1 193 ? -23.516 -7.284 29.360 1.00 91.62 193 ILE A N 1
ATOM 1593 C CA . ILE A 1 193 ? -23.115 -8.170 30.462 1.00 91.62 193 ILE A CA 1
ATOM 1594 C C . ILE A 1 193 ? -22.985 -7.362 31.753 1.00 91.62 193 ILE A C 1
ATOM 1596 O O . ILE A 1 193 ? -23.541 -7.749 32.779 1.00 91.62 193 ILE A O 1
ATOM 1600 N N . PHE A 1 194 ? -22.330 -6.200 31.700 1.00 89.44 194 PHE A N 1
ATOM 1601 C CA . PHE A 1 194 ? -22.209 -5.314 32.853 1.00 89.44 194 PHE A CA 1
ATOM 1602 C C . PHE A 1 194 ? -23.582 -4.886 33.399 1.00 89.44 194 PHE A C 1
ATOM 1604 O O . PHE A 1 194 ? -23.827 -4.990 34.602 1.00 89.44 194 PHE A O 1
ATOM 1611 N N . TYR A 1 195 ? -24.512 -4.455 32.538 1.00 86.19 195 TYR A N 1
ATOM 1612 C CA . TYR A 1 195 ? -25.869 -4.108 32.978 1.00 86.19 195 TYR A CA 1
ATOM 1613 C C . TYR A 1 195 ? -26.627 -5.306 33.540 1.00 86.19 195 TYR A C 1
ATOM 1615 O O . TYR A 1 195 ? -27.298 -5.170 34.561 1.00 86.19 195 TYR A O 1
ATOM 1623 N N . TYR A 1 196 ? -26.481 -6.485 32.944 1.00 86.69 196 TYR A N 1
ATOM 1624 C CA . TYR A 1 196 ? -27.091 -7.697 33.472 1.00 86.69 196 TYR A CA 1
ATOM 1625 C C . TYR A 1 196 ? -26.587 -8.016 34.887 1.00 86.69 196 TYR A C 1
ATOM 1627 O O . TYR A 1 196 ? -27.398 -8.243 35.780 1.00 86.69 196 TYR A O 1
ATOM 1635 N N . VAL A 1 197 ? -25.273 -7.942 35.120 1.00 85.38 197 VAL A N 1
ATOM 1636 C CA . VAL A 1 197 ? -24.666 -8.204 36.435 1.00 85.38 197 VAL A CA 1
ATOM 1637 C C . VAL A 1 197 ? -25.091 -7.166 37.478 1.00 85.38 197 VAL A C 1
ATOM 1639 O O . VAL A 1 197 ? -25.425 -7.529 38.603 1.00 85.38 197 VAL A O 1
ATOM 1642 N N . VAL A 1 198 ? -25.095 -5.873 37.137 1.00 84.00 198 VAL A N 1
ATOM 1643 C CA . VAL A 1 198 ? -25.326 -4.810 38.133 1.00 84.00 198 VAL A CA 1
ATOM 1644 C C . VAL A 1 198 ? -26.811 -4.492 38.347 1.00 84.00 198 VAL A C 1
ATOM 1646 O O . VAL A 1 198 ? -27.223 -4.176 39.466 1.00 84.00 198 VAL A O 1
ATOM 1649 N N . LEU A 1 199 ? -27.618 -4.557 37.287 1.00 80.31 199 LEU A N 1
ATOM 1650 C CA . LEU A 1 199 ? -29.027 -4.146 37.281 1.00 80.31 199 LEU A CA 1
ATOM 1651 C C . LEU A 1 199 ? -30.001 -5.325 37.157 1.00 80.31 199 LEU A C 1
ATOM 1653 O O . LEU A 1 199 ? -31.211 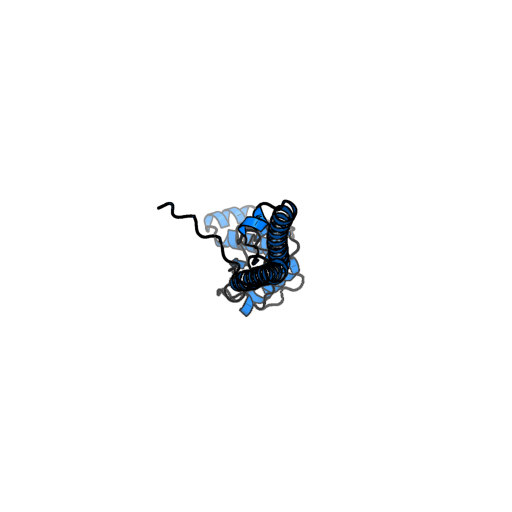-5.125 37.273 1.00 80.31 199 LEU A O 1
ATOM 1657 N N . GLY A 1 200 ? -29.509 -6.545 36.917 1.00 79.75 200 GLY A N 1
ATOM 1658 C CA . GLY A 1 200 ? -30.350 -7.723 36.687 1.00 79.75 200 GLY A CA 1
ATOM 1659 C C . GLY A 1 200 ? -31.139 -7.661 35.375 1.00 79.75 200 GLY A C 1
ATOM 1660 O O . GLY A 1 200 ? -32.137 -8.362 35.225 1.00 79.75 200 GLY A O 1
ATOM 1661 N N . SER A 1 201 ? -30.754 -6.778 34.444 1.00 77.12 201 SER A N 1
ATOM 1662 C CA . SER A 1 201 ? -31.424 -6.592 33.154 1.00 77.12 201 SER A CA 1
ATOM 1663 C C . SER A 1 201 ? -30.430 -6.183 32.073 1.00 77.12 201 SER A C 1
ATOM 1665 O O . SER A 1 201 ? -29.610 -5.294 32.280 1.00 77.12 201 SER A O 1
ATOM 1667 N N . ILE A 1 202 ? -30.566 -6.786 30.892 1.00 75.06 202 ILE A N 1
ATOM 1668 C CA . ILE A 1 202 ? -29.795 -6.439 29.687 1.00 75.06 202 ILE A CA 1
ATOM 1669 C C . ILE A 1 202 ? -30.206 -5.056 29.146 1.00 75.06 202 ILE A C 1
ATOM 1671 O O . ILE A 1 202 ? -29.387 -4.326 28.592 1.00 75.06 202 ILE A O 1
ATOM 1675 N N . LEU A 1 203 ? -31.474 -4.681 29.341 1.00 76.69 203 LEU A N 1
ATOM 1676 C CA . LEU A 1 203 ? -32.059 -3.397 28.951 1.00 76.69 203 LEU A CA 1
ATOM 1677 C C . LEU A 1 203 ? -32.584 -2.695 30.212 1.00 76.69 203 LEU A C 1
ATOM 1679 O O . LEU A 1 203 ? -33.719 -2.941 30.639 1.00 76.69 203 LEU A O 1
ATOM 1683 N N . PRO A 1 204 ? -31.757 -1.885 30.888 1.00 68.38 204 PRO A N 1
ATOM 1684 C CA . PRO A 1 204 ? -32.191 -1.160 32.074 1.00 68.38 204 PRO A CA 1
ATOM 1685 C C . PRO A 1 204 ? -33.184 -0.044 31.713 1.00 68.38 204 PRO A C 1
ATOM 1687 O O . PRO A 1 204 ? -33.019 0.661 30.719 1.00 68.38 204 PRO A O 1
ATOM 1690 N N . ARG A 1 205 ? -34.232 0.123 32.530 1.00 71.94 205 ARG A N 1
ATOM 1691 C CA . ARG A 1 205 ? -35.225 1.198 32.363 1.00 71.94 205 ARG A CA 1
ATOM 1692 C C . ARG A 1 205 ? -34.640 2.526 32.866 1.00 71.94 205 ARG A C 1
ATOM 1694 O O . ARG A 1 205 ? -34.067 2.557 33.955 1.00 71.94 205 ARG A O 1
ATOM 1701 N N . LYS A 1 206 ? -34.814 3.606 32.098 1.00 65.62 206 LYS A N 1
ATOM 1702 C CA . LYS A 1 206 ? -34.644 4.990 32.585 1.00 65.62 206 LYS A CA 1
ATOM 1703 C C . LYS A 1 206 ? -35.885 5.382 33.398 1.00 65.62 206 LYS A C 1
ATOM 1705 O O . LYS A 1 206 ? -36.977 4.922 33.049 1.00 65.62 206 LYS A O 1
ATOM 1710 N N . GLN A 1 207 ? -35.752 6.171 34.468 1.00 57.31 207 GLN A N 1
ATOM 1711 C CA . GLN A 1 207 ? -36.943 6.718 35.133 1.00 57.31 207 GLN A CA 1
ATOM 1712 C C . GLN A 1 207 ? -37.704 7.624 34.151 1.00 57.31 207 GLN A C 1
ATOM 1714 O O . GLN A 1 207 ? -37.093 8.376 33.391 1.00 57.31 207 GLN A O 1
ATOM 1719 N N . LYS A 1 208 ? -39.042 7.524 34.124 1.00 51.84 208 LYS A N 1
ATOM 1720 C CA . LYS A 1 208 ? -39.864 8.521 33.424 1.00 51.84 208 LYS A CA 1
ATOM 1721 C C . LYS A 1 208 ? -39.738 9.849 34.188 1.00 51.84 208 LYS A C 1
ATOM 1723 O O . LYS A 1 208 ? -39.766 9.796 35.420 1.00 51.84 208 LYS A O 1
ATOM 1728 N N . PRO A 1 209 ? -39.605 11.003 33.508 1.00 46.81 209 PRO A N 1
ATOM 1729 C CA . PRO A 1 209 ? -39.734 12.290 34.179 1.00 46.81 209 PRO A CA 1
ATOM 1730 C C . PRO A 1 209 ? -41.100 12.327 34.872 1.00 46.81 209 PRO A C 1
ATOM 1732 O O . PRO A 1 209 ? -42.083 11.877 34.284 1.00 46.81 209 PRO A O 1
ATOM 1735 N N . TYR A 1 210 ? -41.153 12.797 36.118 1.00 47.59 210 TYR A N 1
ATOM 1736 C CA . TYR A 1 210 ? -42.422 13.068 36.792 1.00 47.59 210 TYR A CA 1
ATOM 1737 C C . TYR A 1 210 ? -43.187 14.103 35.952 1.00 47.59 210 TYR A C 1
ATOM 1739 O O . TYR A 1 210 ? -42.751 15.248 35.854 1.00 47.59 210 TYR A O 1
ATOM 1747 N N . GLU A 1 211 ? -44.290 13.698 35.322 1.00 47.94 211 GLU A N 1
ATOM 1748 C CA . GLU A 1 211 ? -45.330 14.637 34.901 1.00 47.94 211 GLU A CA 1
ATOM 1749 C C . GLU A 1 211 ? -46.001 15.123 36.190 1.00 47.94 211 GLU A C 1
ATOM 1751 O O . GLU A 1 211 ? -46.571 14.332 36.941 1.00 47.94 211 GLU A O 1
ATOM 1756 N N . SER A 1 212 ? -45.804 16.399 36.515 1.00 49.38 212 SER A N 1
ATOM 1757 C CA . SER A 1 212 ? -46.547 17.077 37.571 1.00 49.38 212 SER A CA 1
ATOM 1758 C C . SER A 1 212 ? -47.924 17.444 37.017 1.00 49.38 212 SER A C 1
ATOM 1760 O O . SER A 1 212 ? -47.993 18.315 36.146 1.00 49.38 212 SER A O 1
ATOM 1762 N N . ASP A 1 213 ? -48.967 16.767 37.498 1.00 50.84 213 ASP A N 1
ATOM 1763 C CA . ASP A 1 213 ? -50.360 17.227 37.394 1.00 50.84 213 ASP A CA 1
ATOM 1764 C C . ASP A 1 213 ? -50.599 18.468 38.272 1.00 50.84 213 ASP A C 1
ATOM 1766 O O . ASP A 1 213 ? -50.027 18.525 39.391 1.00 50.84 213 ASP A O 1
#

pLDDT: mean 81.67, std 14.68, range [38.97, 98.06]

Secondary structure (DSSP, 8-state):
----HHHHHTSHHHHHHHHHHHHHHHHHHHHHHHHHHHHT-S-EE-TTTSEEEE--SSS--S-EETTTTT----GGGGTTSS--HHHHHHTT-HHHHHHHHHHHHSS--TT--HHHHHHHHHHHHHHHHS-HHHHHHHHTT----------S----SS-SEEEE--EE-HHHHHHHHHHHHHHHHHHHHHHHHHHHHHHS-SSPPPPPP----

Foldseek 3Di:
DQDFPVNLVPDPVSVVVVVVLVVVLVVLLVVQLVVLCVPVNQKAWDQQPKWKAFPDPAADRDIHGNVVLVADDGPVCCVPLAHDQVCCLVVPVVVRVQSSVCSRHVDRPPPDDVQVVLQVVVVVVVLVPDDPVVNVVVVVPDPDPDPDPPPDGHPCPDDRMGIRTDIDSVVVVVCSVVVSVVSVVVSLVVQLVVCCVPRVGSDGDHDDPDPDD

Radius of gyration: 32.28 Å; chains: 1; bounding box: 88×33×84 Å

Organism: NCBI:txid1798475

Sequence (213 aa):
MKKTLDEMNERMWYRLVKVLFAISFILSFISYNTLLIADIGYKNLDKNHSTLTCHLPIGNTEKMSLAEAGLDISKYYFEGAVFSYQEFFEGYNDYKIRNILEVCTGKDTGSIDIVSLQKEFEVRQKYTEMSNEELLSSMSEDETVSTYEPSEPPEWNYRMFDIQPEFSYSQFLLYFFAGNIVIVLFFEAMRRIFYYVVLGSILPRKQKPYESD